Protein AF-A0A847HZE1-F1 (afdb_monomer_lite)

pLDDT: mean 90.18, std 9.04, range [45.75, 98.62]

Sequence (316 aa):
EVGRLDEAARVAADITELSAVGVEAERSLAALARGMVGAVTGAPEAPDDLQTALHDTSLVAEQRLMAALYFLLAVDGGASRLPPDLARLLSQLHPTALRVLSGPEALLAPVWATLHKRSAALTLRFLAGEVTAVHGGREVKLPQRVAEVALALALHPEGITRDALNDFLTPEGQAPFTAGGMRGMLTRVRTLLPVSDAPYRLTVPYVADVAELREHLANHRVRQAVALYRQPLLPLSEAPGVVEEREGLEEELRQAVLLSRDADALCELAERLGDDLETWEAAAAVLGPSDPRLAVARARVKRLEASYAEGATAAV

Radius of gyration: 27.09 Å; chains: 1; bounding box: 55×51×85 Å

Foldseek 3Di:
DPPPLVVLQVVLVVQCVVCVVPDPLSNLVSLLSNLLSCLQVQNPCNLVSLVSNLPDPSDDPLSNLLSVQSNQSNDPDALVPDDPVSLQVLLPDDPVVVCVSHNDCVRRVVNNCSSVVDPFQWEFAQQQPFTWIAHPNDIDGADLLLSQLVVVQVVCQVAAALVRSQLQAAAPPGDTADPVRSVVSVVVNVVRFQWDPPSTHGPTGYHYLLVVLVVCLVVLVLVVSLVSRNAFGSVPGPRNNSVVSRVVSLVSSVVSLLVNLDLVSLLSNCVHVPLDLSSLVSNLVSDDPPDPCNVVSVVSNVVSVVVVVVVVVVVD

Secondary structure (DSSP, 8-state):
--S-HHHHHHHHHHHHHHHTTS-HHHHHHHHHHHHHHHHHHT-TTHHHHHHHHHH-TTS-HHHHHHHHHHHHHHSTTGGGGS-HHHHHHHHTS-HHHHHHHH--HHHHHHHHHHHSS---SEEEESSSSS-EEEETTEEEEPPHHHHHHHHHHHH-TT-B-HHHHHHHH--TTSPPPPHHHHHHHHHHHHTTS-BPSSSB-BSS-EEEHHHHHHHHHHTT-HHHHHHH-SS-SSTT---HHHHHHHHHHHHHHHHHHHHHT-HHHHHHHHHHHSS-HHHHHHHHHHS-TT-THHHHHHHHHHHHHHHHHHHHHHT-

Structure (mmCIF, N/CA/C/O backbone):
data_AF-A0A847HZE1-F1
#
_entry.id   AF-A0A847HZE1-F1
#
loop_
_atom_site.group_PDB
_atom_site.id
_atom_site.type_symbol
_atom_site.label_atom_id
_atom_site.label_alt_id
_atom_site.label_comp_id
_atom_site.label_asym_id
_atom_site.label_entity_id
_atom_site.label_seq_id
_atom_site.pdbx_PDB_ins_code
_atom_site.Cartn_x
_atom_site.Cartn_y
_atom_site.Cartn_z
_atom_site.occupancy
_atom_site.B_iso_or_equiv
_atom_site.auth_seq_id
_atom_site.auth_comp_id
_atom_site.auth_asym_id
_atom_site.auth_atom_id
_atom_site.pdbx_PDB_model_num
ATOM 1 N N . GLU A 1 1 ? -1.337 -4.374 -39.169 1.00 57.84 1 GLU A N 1
ATOM 2 C CA . GLU A 1 1 ? -1.473 -2.907 -39.361 1.00 57.84 1 GLU A CA 1
ATOM 3 C C . GLU A 1 1 ? -2.475 -2.514 -40.449 1.00 57.84 1 GLU A C 1
ATOM 5 O O . GLU A 1 1 ? -3.276 -1.629 -40.204 1.00 57.84 1 GLU A O 1
ATOM 10 N N . VAL A 1 2 ? -2.498 -3.178 -41.612 1.00 69.44 2 VAL A N 1
ATOM 11 C CA . VAL A 1 2 ? -3.345 -2.779 -42.766 1.00 69.44 2 VAL A CA 1
ATOM 12 C C . VAL A 1 2 ? -4.781 -3.352 -42.720 1.00 69.44 2 VAL A C 1
ATOM 14 O O . VAL A 1 2 ? -5.539 -3.207 -43.668 1.00 69.44 2 VAL A O 1
ATOM 17 N N . GLY A 1 3 ? -5.172 -4.048 -41.644 1.00 73.31 3 GLY A N 1
ATOM 18 C CA . GLY A 1 3 ? -6.519 -4.637 -41.507 1.00 73.31 3 GLY A CA 1
ATOM 19 C C . GLY A 1 3 ? -6.830 -5.815 -42.447 1.00 73.31 3 GLY A C 1
ATOM 20 O O . GLY A 1 3 ? -7.980 -6.223 -42.552 1.00 73.31 3 GLY A O 1
ATOM 21 N N . ARG A 1 4 ? -5.824 -6.381 -43.128 1.00 86.19 4 ARG A N 1
ATOM 22 C CA . ARG A 1 4 ? -5.971 -7.466 -44.120 1.00 86.19 4 ARG A CA 1
ATOM 23 C C . ARG A 1 4 ? -5.831 -8.856 -43.479 1.00 86.19 4 ARG A C 1
ATOM 25 O O . ARG A 1 4 ? -4.913 -9.602 -43.813 1.00 86.19 4 ARG A O 1
ATOM 32 N N . LEU A 1 5 ? -6.707 -9.192 -42.529 1.00 84.12 5 LEU A N 1
ATOM 33 C CA . LEU A 1 5 ? -6.611 -10.449 -41.765 1.00 84.12 5 LEU A CA 1
ATOM 34 C C . LEU A 1 5 ? -6.739 -11.704 -42.647 1.00 84.12 5 LEU A C 1
ATOM 36 O O . LEU A 1 5 ? -5.953 -12.630 -42.483 1.00 84.12 5 LEU A O 1
ATOM 40 N N . ASP A 1 6 ? -7.630 -11.703 -43.643 1.00 85.62 6 ASP A N 1
ATOM 41 C CA . ASP A 1 6 ? -7.821 -12.850 -44.552 1.00 85.62 6 ASP A CA 1
ATOM 42 C C . ASP A 1 6 ? -6.593 -13.142 -45.424 1.00 85.62 6 ASP A C 1
ATOM 44 O O . ASP A 1 6 ? -6.335 -14.271 -45.839 1.00 85.62 6 ASP A O 1
ATOM 48 N N . GLU A 1 7 ? -5.818 -12.111 -45.754 1.00 89.44 7 GLU A N 1
ATOM 49 C CA . GLU A 1 7 ? -4.547 -12.297 -46.446 1.00 89.44 7 GLU A CA 1
ATOM 50 C C . GLU A 1 7 ? -3.472 -12.813 -45.497 1.00 89.44 7 GLU A C 1
ATOM 52 O O . GLU A 1 7 ? -2.750 -13.730 -45.868 1.00 89.44 7 GLU A O 1
ATOM 57 N N . ALA A 1 8 ? -3.403 -12.286 -44.272 1.00 86.44 8 ALA A N 1
ATOM 58 C CA . ALA A 1 8 ? -2.466 -12.778 -43.268 1.00 86.44 8 ALA A CA 1
ATOM 59 C C . ALA A 1 8 ? -2.701 -14.267 -42.954 1.00 86.44 8 ALA A C 1
ATOM 61 O O . ALA A 1 8 ? -1.742 -15.030 -42.884 1.00 86.44 8 ALA A O 1
ATOM 62 N N . ALA A 1 9 ? -3.964 -14.693 -42.847 1.00 87.31 9 ALA A N 1
ATOM 63 C CA . ALA A 1 9 ? -4.329 -16.094 -42.653 1.00 87.31 9 ALA A CA 1
ATOM 64 C C . ALA A 1 9 ? -3.911 -16.981 -43.835 1.00 87.31 9 ALA A C 1
ATOM 66 O O . ALA A 1 9 ? -3.340 -18.048 -43.619 1.00 87.31 9 ALA A O 1
ATOM 67 N N . ARG A 1 10 ? -4.129 -16.527 -45.079 1.00 90.06 10 ARG A N 1
ATOM 68 C CA . ARG A 1 10 ? -3.671 -17.249 -46.278 1.00 90.06 10 ARG A CA 1
ATOM 69 C C . ARG A 1 10 ? -2.152 -17.378 -46.322 1.00 90.06 10 ARG A C 1
ATOM 71 O O . ARG A 1 10 ? -1.651 -18.481 -46.464 1.00 90.06 10 ARG A O 1
ATOM 78 N N . VAL A 1 11 ? -1.425 -16.281 -46.106 1.00 88.75 11 VAL A N 1
ATOM 79 C CA . VAL A 1 11 ? 0.046 -16.294 -46.085 1.00 88.75 11 VAL A CA 1
ATOM 80 C C . VAL A 1 11 ? 0.577 -17.217 -44.984 1.00 88.75 11 VAL A C 1
ATOM 82 O O . VAL A 1 11 ? 1.524 -17.961 -45.220 1.00 88.75 11 VAL A O 1
ATOM 85 N N . ALA A 1 12 ? -0.031 -17.217 -43.795 1.00 88.06 12 ALA A N 1
ATOM 86 C CA . ALA A 1 12 ? 0.366 -18.120 -42.716 1.00 88.06 12 ALA A CA 1
ATOM 87 C C . ALA A 1 12 ? 0.121 -19.600 -43.065 1.00 88.06 12 ALA A C 1
ATOM 89 O O . ALA A 1 12 ? 0.953 -20.449 -42.733 1.00 88.06 12 ALA A O 1
ATOM 90 N N . ALA A 1 13 ? -0.983 -19.911 -43.753 1.00 87.31 13 ALA A N 1
ATOM 91 C CA . ALA A 1 13 ? -1.266 -21.258 -44.244 1.00 87.31 13 ALA A CA 1
ATOM 92 C C . ALA A 1 13 ? -0.251 -21.694 -45.314 1.00 87.31 13 ALA A C 1
ATOM 94 O O . ALA A 1 13 ? 0.351 -22.758 -45.170 1.00 87.31 13 ALA A O 1
ATOM 95 N N . ASP A 1 14 ? 0.016 -20.836 -46.304 1.00 88.44 14 ASP A N 1
ATOM 96 C CA . ASP A 1 14 ? 0.979 -21.098 -47.380 1.00 88.44 14 ASP A CA 1
ATOM 97 C C . ASP A 1 14 ? 2.392 -21.342 -46.817 1.00 88.44 14 ASP A C 1
ATOM 99 O O . ASP A 1 14 ? 3.063 -22.306 -47.185 1.00 88.44 14 ASP A O 1
ATOM 103 N N . ILE A 1 15 ? 2.843 -20.507 -45.871 1.00 86.75 15 ILE A N 1
ATOM 104 C CA . ILE A 1 15 ? 4.144 -20.680 -45.204 1.00 86.75 15 ILE A CA 1
ATOM 105 C C . ILE A 1 15 ? 4.180 -21.997 -44.419 1.00 86.75 15 ILE A C 1
ATOM 107 O O . ILE A 1 15 ? 5.182 -22.705 -44.462 1.00 86.75 15 ILE A O 1
ATOM 111 N N . THR A 1 16 ? 3.095 -22.359 -43.729 1.00 87.12 16 THR A N 1
ATOM 112 C CA . THR A 1 16 ? 3.028 -23.616 -42.967 1.00 87.12 16 THR A CA 1
ATOM 113 C C . THR A 1 16 ? 3.147 -24.838 -43.878 1.00 87.12 16 THR A C 1
ATOM 115 O O . THR A 1 16 ? 3.875 -25.773 -43.544 1.00 87.12 16 THR A O 1
ATOM 118 N N . GLU A 1 17 ? 2.488 -24.826 -45.039 1.00 88.12 17 GLU A N 1
ATOM 119 C CA . GLU A 1 17 ? 2.593 -25.900 -46.031 1.00 88.12 17 GLU A CA 1
ATOM 120 C C . GLU A 1 17 ? 4.019 -26.015 -46.587 1.00 88.12 17 GLU A C 1
ATOM 122 O O . GLU A 1 17 ? 4.595 -27.105 -46.611 1.00 88.12 17 GLU A O 1
ATOM 127 N N . LEU A 1 18 ? 4.627 -24.885 -46.959 1.00 86.25 18 LEU A N 1
ATOM 128 C CA . LEU A 1 18 ? 5.985 -24.844 -47.505 1.00 86.25 18 LEU A CA 1
ATOM 129 C C . LEU A 1 18 ? 7.044 -25.288 -46.486 1.00 86.25 18 LEU A C 1
ATOM 131 O O . LEU A 1 18 ? 8.000 -25.977 -46.844 1.00 86.25 18 LEU A O 1
ATOM 135 N N . SER A 1 19 ? 6.875 -24.930 -45.213 1.00 85.69 19 SER A N 1
ATOM 136 C CA . SER A 1 19 ? 7.825 -25.257 -44.147 1.00 85.69 19 SER A CA 1
ATOM 137 C C . SER A 1 19 ? 7.662 -26.671 -43.583 1.00 85.69 19 SER A C 1
ATOM 139 O O . SER A 1 19 ? 8.524 -27.109 -42.824 1.00 85.69 19 SER A O 1
ATOM 141 N N . ALA A 1 20 ? 6.624 -27.428 -43.957 1.00 79.00 20 ALA A N 1
ATOM 142 C CA . ALA A 1 20 ? 6.388 -28.784 -43.442 1.00 79.00 20 ALA A CA 1
ATOM 143 C C . ALA A 1 20 ? 7.544 -29.765 -43.735 1.00 79.00 20 ALA A C 1
ATOM 145 O O . ALA A 1 20 ? 7.789 -30.686 -42.955 1.00 79.00 20 ALA A O 1
ATOM 146 N N . VAL A 1 21 ? 8.275 -29.544 -44.832 1.00 81.31 21 VAL A N 1
ATOM 147 C CA . VAL A 1 21 ? 9.455 -30.332 -45.250 1.00 81.31 21 VAL A CA 1
ATOM 148 C C . VAL A 1 21 ? 10.771 -29.578 -44.961 1.00 81.31 21 VAL A C 1
ATOM 150 O O . VAL A 1 21 ? 11.856 -30.039 -45.309 1.00 81.31 21 VAL A O 1
ATOM 153 N N . GLY A 1 22 ? 10.676 -28.409 -44.326 1.00 77.56 22 GLY A N 1
ATOM 154 C CA . GLY A 1 22 ? 11.774 -27.482 -44.078 1.00 77.56 22 GLY A CA 1
ATOM 155 C C . GLY A 1 22 ? 12.620 -27.790 -42.840 1.00 77.56 22 GLY A C 1
ATOM 156 O O . GLY A 1 22 ? 12.336 -28.699 -42.049 1.00 77.56 22 GLY A O 1
ATOM 157 N N . VAL A 1 23 ? 13.673 -26.994 -42.645 1.00 83.69 23 VAL A N 1
ATOM 158 C CA . VAL A 1 23 ? 14.507 -27.058 -41.431 1.00 83.69 23 VAL A CA 1
ATOM 159 C C . VAL A 1 23 ? 13.737 -26.555 -40.202 1.00 83.69 23 VAL A C 1
ATOM 161 O O . VAL A 1 23 ? 12.709 -25.893 -40.313 1.00 83.69 23 VAL A O 1
ATOM 164 N N . GLU A 1 24 ? 14.212 -26.881 -38.997 1.00 82.56 24 GLU A N 1
ATOM 165 C CA . GLU A 1 24 ? 13.552 -26.521 -37.727 1.00 82.56 24 GLU A CA 1
ATOM 166 C C . GLU A 1 24 ? 13.211 -25.024 -37.622 1.00 82.56 24 GLU A C 1
ATOM 168 O O . GLU A 1 24 ? 12.067 -24.687 -37.334 1.00 82.56 24 GLU A O 1
ATOM 173 N N . ALA A 1 25 ? 14.137 -24.140 -38.007 1.00 83.12 25 ALA A N 1
ATOM 174 C CA . ALA A 1 25 ? 13.909 -22.694 -38.019 1.00 83.12 25 ALA A CA 1
ATOM 175 C C . ALA A 1 25 ? 12.741 -22.259 -38.925 1.00 83.12 25 ALA A C 1
ATOM 177 O O . ALA A 1 25 ? 11.995 -21.346 -38.577 1.00 83.12 25 ALA A O 1
ATOM 178 N N . GLU A 1 26 ? 12.558 -22.911 -40.077 1.00 87.62 26 GLU A N 1
ATOM 179 C CA . GLU A 1 26 ? 11.459 -22.608 -41.005 1.00 87.62 26 GLU A CA 1
ATOM 180 C C . GLU A 1 26 ? 10.118 -23.037 -40.406 1.00 87.62 26 GLU A C 1
ATOM 182 O O . GLU A 1 26 ? 9.148 -22.282 -40.450 1.00 87.62 26 GLU A O 1
ATOM 187 N N . ARG A 1 27 ? 10.077 -24.210 -39.762 1.00 88.75 27 ARG A N 1
ATOM 188 C CA . ARG A 1 27 ? 8.883 -24.695 -39.054 1.00 88.75 27 ARG A CA 1
ATOM 189 C C . ARG A 1 27 ? 8.510 -23.794 -37.881 1.00 88.75 27 ARG A C 1
ATOM 191 O O . ARG A 1 27 ? 7.332 -23.494 -37.701 1.00 88.75 27 ARG A O 1
ATOM 198 N N . SER A 1 28 ? 9.490 -23.309 -37.128 1.00 90.06 28 SER A N 1
ATOM 199 C CA . SER A 1 28 ? 9.252 -22.414 -35.992 1.00 90.06 28 SER A CA 1
ATOM 200 C C . SER A 1 28 ? 8.871 -21.001 -36.421 1.00 90.06 28 SER A C 1
ATOM 202 O O . SER A 1 28 ? 8.038 -20.368 -35.774 1.00 90.06 28 SER A O 1
ATOM 204 N N . LEU A 1 29 ? 9.384 -20.524 -37.558 1.00 91.00 29 LEU A N 1
ATOM 205 C CA . LEU A 1 29 ? 8.920 -19.280 -38.167 1.00 91.00 29 LEU A CA 1
ATOM 206 C C . LEU A 1 29 ? 7.474 -19.408 -38.671 1.00 91.00 29 LEU A C 1
ATOM 208 O O . LEU A 1 29 ? 6.676 -18.488 -38.487 1.00 91.00 29 LEU A O 1
ATOM 212 N N . ALA A 1 30 ? 7.114 -20.557 -39.249 1.00 91.56 30 ALA A N 1
ATOM 213 C CA . ALA A 1 30 ? 5.741 -20.854 -39.645 1.00 91.56 30 ALA A CA 1
ATOM 214 C C . ALA A 1 30 ? 4.795 -20.935 -38.435 1.00 91.56 30 ALA A C 1
ATOM 216 O O . ALA A 1 30 ? 3.699 -20.375 -38.476 1.00 91.56 30 ALA A O 1
ATOM 217 N N . ALA A 1 31 ? 5.223 -21.574 -37.339 1.00 92.81 31 ALA A N 1
ATOM 218 C CA . ALA A 1 31 ? 4.486 -21.602 -36.075 1.00 92.81 31 ALA A CA 1
ATOM 219 C C . ALA A 1 31 ? 4.300 -20.193 -35.496 1.00 92.81 31 ALA A C 1
ATOM 221 O O . ALA A 1 31 ? 3.186 -19.835 -35.128 1.00 92.81 31 ALA A O 1
ATOM 222 N N . LEU A 1 32 ? 5.339 -19.351 -35.510 1.00 95.12 32 LEU A N 1
ATOM 223 C CA . LEU A 1 32 ? 5.222 -17.950 -35.105 1.00 95.12 32 LEU A CA 1
ATOM 224 C C . LEU A 1 32 ? 4.178 -17.204 -35.948 1.00 95.12 32 LEU A C 1
ATOM 226 O O . LEU A 1 32 ? 3.294 -16.557 -35.392 1.00 95.12 32 LEU A O 1
ATOM 230 N N . ALA A 1 33 ? 4.244 -17.310 -37.278 1.00 93.44 33 ALA A N 1
ATOM 231 C CA . ALA A 1 33 ? 3.309 -16.628 -38.173 1.00 93.44 33 ALA A CA 1
ATOM 232 C C . ALA A 1 33 ? 1.856 -17.083 -37.952 1.00 93.44 33 ALA A C 1
ATOM 234 O O . ALA A 1 33 ? 0.957 -16.253 -37.796 1.00 93.44 33 ALA A O 1
ATOM 235 N N . ARG A 1 34 ? 1.630 -18.400 -37.888 1.00 93.94 34 ARG A N 1
ATOM 236 C CA . ARG A 1 34 ? 0.318 -19.010 -37.633 1.00 93.94 34 ARG A CA 1
ATOM 237 C C . ARG A 1 34 ? -0.219 -18.644 -36.252 1.00 93.94 34 ARG A C 1
ATOM 239 O O . ARG A 1 34 ? -1.364 -18.213 -36.145 1.00 93.94 34 ARG A O 1
ATOM 246 N N . GLY A 1 35 ? 0.626 -18.714 -35.230 1.00 95.00 35 GLY A N 1
ATOM 247 C CA . GLY A 1 35 ? 0.299 -18.328 -33.866 1.00 95.00 35 GLY A CA 1
ATOM 248 C C . GLY A 1 35 ? -0.064 -16.848 -33.739 1.00 95.00 35 GLY A C 1
ATOM 249 O O . GLY A 1 35 ? -1.064 -16.516 -33.111 1.00 95.00 35 GLY A O 1
ATOM 250 N N . MET A 1 36 ? 0.676 -15.943 -34.390 1.00 94.25 36 MET A N 1
ATOM 251 C CA . MET A 1 36 ? 0.364 -14.507 -34.382 1.00 94.25 36 MET A CA 1
ATOM 252 C C . MET A 1 36 ? -1.002 -14.212 -35.004 1.00 94.25 36 MET A C 1
ATOM 254 O O . MET A 1 36 ? -1.774 -13.439 -34.440 1.00 94.25 36 MET A O 1
ATOM 258 N N . VAL A 1 37 ? -1.315 -14.824 -36.152 1.00 93.44 37 VAL A N 1
ATOM 259 C CA . VAL A 1 37 ? -2.640 -14.685 -36.775 1.00 93.44 37 VAL A CA 1
ATOM 260 C C . VAL A 1 37 ? -3.710 -15.266 -35.856 1.00 93.44 37 VAL A C 1
ATOM 262 O O . VAL A 1 37 ? -4.701 -14.593 -35.576 1.00 93.44 37 VAL A O 1
ATOM 265 N N . GLY A 1 38 ? -3.471 -16.466 -35.328 1.00 93.38 38 GLY A N 1
ATOM 266 C CA . GLY A 1 38 ? -4.380 -17.155 -34.424 1.00 93.38 38 GLY A CA 1
ATOM 267 C C . GLY A 1 38 ? -4.695 -16.356 -33.158 1.00 93.38 38 GLY A C 1
ATOM 268 O O . GLY A 1 38 ? -5.855 -16.269 -32.774 1.00 93.38 38 GLY A O 1
ATOM 269 N N . ALA A 1 39 ? -3.707 -15.694 -32.554 1.00 92.94 39 ALA A N 1
ATOM 270 C CA . ALA A 1 39 ? -3.905 -14.846 -31.379 1.00 92.94 39 ALA A CA 1
ATOM 271 C C . ALA A 1 39 ? -4.847 -13.666 -31.659 1.00 92.94 39 ALA A C 1
ATOM 273 O O . ALA A 1 39 ? -5.630 -13.275 -30.799 1.00 92.94 39 ALA A O 1
ATOM 274 N N . VAL A 1 40 ? -4.799 -13.110 -32.874 1.00 91.25 40 VAL A N 1
ATOM 275 C CA . VAL A 1 40 ? -5.677 -12.007 -33.291 1.00 91.25 40 VAL A CA 1
ATOM 276 C C . VAL A 1 40 ? -7.083 -12.496 -33.622 1.00 91.25 40 VAL A C 1
ATOM 278 O O . VAL A 1 40 ? -8.054 -11.791 -33.358 1.00 91.25 40 VAL A O 1
ATOM 281 N N . THR A 1 41 ? -7.206 -13.690 -34.203 1.00 90.56 41 THR A N 1
ATOM 282 C CA . THR A 1 41 ? -8.498 -14.264 -34.605 1.00 90.56 41 THR A CA 1
ATOM 283 C C . THR A 1 41 ? -9.160 -15.114 -33.519 1.00 90.56 41 THR A C 1
ATOM 285 O O . THR A 1 41 ? -10.283 -15.568 -33.721 1.00 90.56 41 THR A O 1
ATOM 288 N N . GLY A 1 42 ? -8.489 -15.349 -32.387 1.00 89.12 42 GLY A N 1
ATOM 289 C CA . GLY A 1 42 ? -8.975 -16.199 -31.296 1.00 89.12 42 GLY A CA 1
ATOM 290 C C . GLY A 1 42 ? -8.906 -17.703 -31.590 1.00 89.12 42 GLY A C 1
ATOM 291 O O . GLY A 1 42 ? -9.768 -18.451 -31.133 1.00 89.12 42 GLY A O 1
ATOM 292 N N . ALA A 1 43 ? -7.925 -18.155 -32.376 1.00 91.00 43 ALA A N 1
ATOM 293 C CA . ALA A 1 43 ? -7.724 -19.576 -32.655 1.00 91.00 43 ALA A CA 1
ATOM 294 C C . ALA A 1 43 ? -7.172 -20.310 -31.414 1.00 91.00 43 ALA A C 1
ATOM 296 O O . ALA A 1 43 ? -6.217 -19.822 -30.800 1.00 91.00 43 ALA A O 1
ATOM 297 N N . PRO A 1 44 ? -7.729 -21.476 -31.042 1.00 89.06 44 PRO A N 1
ATOM 298 C CA . PRO A 1 44 ? -7.355 -22.175 -29.814 1.00 89.06 44 PRO A CA 1
ATOM 299 C C . PRO A 1 44 ? -5.935 -22.753 -29.839 1.00 89.06 44 PRO A C 1
ATOM 301 O O . PRO A 1 44 ? -5.345 -22.932 -28.780 1.00 89.06 44 PRO A O 1
ATOM 304 N N . GLU A 1 45 ? -5.365 -23.010 -31.017 1.00 91.38 45 GLU A N 1
ATOM 305 C CA . GLU A 1 45 ? -4.007 -23.545 -31.181 1.00 91.38 45 GLU A CA 1
ATOM 306 C C . GLU A 1 45 ? -2.918 -22.463 -31.065 1.00 91.38 45 GLU A C 1
ATOM 308 O O . GLU A 1 45 ? -1.732 -22.773 -30.940 1.00 91.38 45 GLU A O 1
ATOM 313 N N . ALA A 1 46 ? -3.304 -21.181 -31.093 1.00 94.19 46 ALA A N 1
ATOM 314 C CA . ALA A 1 46 ? -2.364 -20.066 -31.114 1.00 94.19 46 ALA A CA 1
ATOM 315 C C . ALA A 1 46 ? -1.394 -20.035 -29.917 1.00 94.19 46 ALA A C 1
ATOM 317 O O . ALA A 1 46 ? -0.203 -19.807 -30.148 1.00 94.19 46 ALA A O 1
ATOM 318 N N . PRO A 1 47 ? -1.830 -20.269 -28.659 1.00 94.00 47 PRO A N 1
ATOM 319 C CA . PRO A 1 47 ? -0.922 -20.270 -27.516 1.00 94.00 47 PRO A CA 1
ATOM 320 C C . PRO A 1 47 ? 0.198 -21.307 -27.635 1.00 94.00 47 PRO A C 1
ATOM 322 O O . PRO A 1 47 ? 1.340 -20.985 -27.317 1.00 94.00 47 PRO A O 1
ATOM 325 N N . ASP A 1 48 ? -0.105 -22.510 -28.129 1.00 93.38 48 ASP A N 1
ATOM 326 C CA . ASP A 1 48 ? 0.861 -23.609 -28.235 1.00 93.38 48 ASP A CA 1
ATOM 327 C C . ASP A 1 48 ? 1.901 -23.336 -29.332 1.00 93.38 48 ASP A C 1
ATOM 329 O O . ASP A 1 48 ? 3.107 -23.511 -29.119 1.00 93.38 48 ASP A O 1
ATOM 333 N N . ASP A 1 49 ? 1.456 -22.835 -30.489 1.00 94.12 49 ASP A N 1
ATOM 334 C CA . ASP A 1 49 ? 2.342 -22.414 -31.580 1.00 94.12 49 ASP A CA 1
ATOM 335 C C . ASP A 1 49 ? 3.282 -21.275 -31.125 1.00 94.12 49 ASP A C 1
ATOM 337 O O . ASP A 1 49 ? 4.488 -21.297 -31.393 1.00 94.12 49 ASP A O 1
ATOM 341 N N . LEU A 1 50 ? 2.752 -20.295 -30.383 1.00 95.56 50 LEU A N 1
ATOM 342 C CA . LEU A 1 50 ? 3.519 -19.155 -29.870 1.00 95.56 50 LEU A CA 1
ATOM 343 C C . LEU A 1 50 ? 4.471 -19.549 -28.741 1.00 95.56 50 LEU A C 1
ATOM 345 O O . LEU A 1 50 ? 5.590 -19.042 -28.684 1.00 95.56 50 LEU A O 1
ATOM 349 N N . GLN A 1 51 ? 4.068 -20.465 -27.861 1.00 93.06 51 GLN A N 1
ATOM 350 C CA . GLN A 1 51 ? 4.935 -20.990 -26.811 1.00 93.06 51 GLN A CA 1
ATOM 351 C C . GLN A 1 51 ? 6.088 -21.807 -27.406 1.00 93.06 51 GLN A C 1
ATOM 353 O O . GLN A 1 51 ? 7.229 -21.678 -26.960 1.00 93.06 51 GLN A O 1
ATOM 358 N N . THR A 1 52 ? 5.820 -22.589 -28.452 1.00 91.31 52 THR A N 1
ATOM 359 C CA . THR A 1 52 ? 6.858 -23.320 -29.191 1.00 91.31 52 THR A CA 1
ATOM 360 C C . THR A 1 52 ? 7.875 -22.350 -29.794 1.00 91.31 52 THR A C 1
ATOM 362 O O . THR A 1 52 ? 9.071 -22.464 -29.524 1.00 91.31 52 THR A O 1
ATOM 365 N N . ALA A 1 53 ? 7.405 -21.332 -30.523 1.00 93.75 53 ALA A N 1
ATOM 366 C CA . ALA A 1 53 ? 8.272 -20.306 -31.105 1.00 93.75 53 ALA A CA 1
ATOM 367 C C . ALA A 1 53 ? 9.056 -19.512 -30.043 1.00 93.75 53 ALA A C 1
ATOM 369 O O . ALA A 1 53 ? 10.223 -19.182 -30.242 1.00 93.75 53 ALA A O 1
ATOM 370 N N . LEU A 1 54 ? 8.449 -19.231 -28.887 1.00 93.00 54 LEU A N 1
ATOM 371 C CA . LEU A 1 54 ? 9.094 -18.525 -27.781 1.00 93.00 54 LEU A CA 1
ATOM 372 C C . LEU A 1 54 ? 10.332 -19.264 -27.244 1.00 93.00 54 LEU A C 1
ATOM 374 O O . LEU A 1 54 ? 11.306 -18.619 -26.848 1.00 93.00 54 LEU A O 1
ATOM 378 N N . HIS A 1 55 ? 10.298 -20.596 -27.210 1.00 90.50 55 HIS A N 1
ATOM 379 C CA . HIS A 1 55 ? 11.365 -21.421 -26.639 1.00 90.50 55 HIS A CA 1
ATOM 380 C C . HIS A 1 55 ? 12.393 -21.916 -27.665 1.00 90.50 55 HIS A C 1
ATOM 382 O O . HIS A 1 55 ? 13.436 -22.438 -27.268 1.00 90.50 55 HIS A O 1
ATOM 388 N N . ASP A 1 56 ? 12.148 -21.723 -28.961 1.00 91.81 56 ASP A N 1
ATOM 389 C CA . ASP A 1 56 ? 13.048 -22.192 -30.008 1.00 91.81 56 ASP A CA 1
ATOM 390 C C . ASP A 1 56 ? 14.264 -21.263 -30.187 1.00 91.81 56 ASP A C 1
ATOM 392 O O . ASP A 1 56 ? 14.166 -20.081 -30.536 1.00 91.81 56 ASP A O 1
ATOM 396 N N . THR A 1 57 ? 15.456 -21.814 -29.959 1.00 90.75 57 THR A N 1
ATOM 397 C CA . THR A 1 57 ? 16.716 -21.065 -30.053 1.00 90.75 57 THR A CA 1
ATOM 398 C C . THR A 1 57 ? 17.175 -20.790 -31.486 1.00 90.75 57 THR A C 1
ATOM 400 O O . THR A 1 57 ? 18.036 -19.929 -31.675 1.00 90.75 57 THR A O 1
ATOM 403 N N . SER A 1 58 ? 16.575 -21.451 -32.479 1.00 90.62 58 SER A N 1
ATOM 404 C CA . SER A 1 58 ? 16.815 -21.218 -33.906 1.00 90.62 58 SER A CA 1
ATOM 405 C C . SER A 1 58 ? 16.219 -19.900 -34.412 1.00 90.62 58 SER A C 1
ATOM 407 O O . SER A 1 58 ? 16.711 -19.346 -35.397 1.00 90.62 58 SER A O 1
ATOM 409 N N . LEU A 1 59 ? 15.211 -19.360 -33.718 1.00 92.38 59 LEU A N 1
ATOM 410 C CA . LEU A 1 59 ? 14.658 -18.035 -33.993 1.00 92.38 59 LEU A CA 1
ATOM 411 C C . LEU A 1 59 ? 15.546 -16.929 -33.410 1.00 92.38 59 LEU A C 1
ATOM 413 O O . LEU A 1 59 ? 16.159 -17.081 -32.346 1.00 92.38 59 LEU A O 1
ATOM 417 N N . VAL A 1 60 ? 15.587 -15.773 -34.078 1.00 93.19 60 VAL A N 1
ATOM 418 C CA . VAL A 1 60 ? 16.295 -14.600 -33.541 1.00 93.19 60 VAL A CA 1
ATOM 419 C C . VAL A 1 60 ? 15.560 -14.029 -32.325 1.00 93.19 60 VAL A C 1
ATOM 421 O O . VAL A 1 60 ? 14.381 -14.308 -32.090 1.00 93.19 60 VAL A O 1
ATOM 424 N N . ALA A 1 61 ? 16.258 -13.230 -31.516 1.00 90.06 61 ALA A N 1
ATOM 425 C CA . ALA A 1 61 ? 15.708 -12.715 -30.263 1.00 90.06 61 ALA A CA 1
ATOM 426 C C . ALA A 1 61 ? 14.403 -11.935 -30.485 1.00 90.06 61 ALA A C 1
ATOM 428 O O . ALA A 1 61 ? 13.438 -12.137 -29.755 1.00 90.06 61 ALA A O 1
ATOM 429 N N . GLU A 1 62 ? 14.349 -11.113 -31.528 1.00 92.19 62 GLU A N 1
ATOM 430 C CA . GLU A 1 62 ? 13.193 -10.307 -31.909 1.00 92.19 62 GLU A CA 1
ATOM 431 C C . GLU A 1 62 ? 11.960 -11.173 -32.197 1.00 92.19 62 GLU A C 1
ATOM 433 O O . GLU A 1 62 ? 10.867 -10.861 -31.729 1.00 92.19 62 GLU A O 1
ATOM 438 N N . GLN A 1 63 ? 12.139 -12.301 -32.888 1.00 94.19 63 GLN A N 1
ATOM 439 C CA . GLN A 1 63 ? 11.065 -13.249 -33.206 1.00 94.19 63 GLN A CA 1
ATOM 440 C C . GLN A 1 63 ? 10.525 -13.938 -31.949 1.00 94.19 63 GLN A C 1
ATOM 442 O O . GLN A 1 63 ? 9.315 -14.089 -31.792 1.00 94.19 63 GLN A O 1
ATOM 447 N N . ARG A 1 64 ? 11.403 -14.293 -31.005 1.00 93.62 64 ARG A N 1
ATOM 448 C CA . ARG A 1 64 ? 10.974 -14.838 -29.709 1.00 93.62 64 ARG A CA 1
ATOM 449 C C . ARG A 1 64 ? 10.245 -13.799 -28.855 1.00 93.62 64 ARG A C 1
ATOM 451 O O . ARG A 1 64 ? 9.265 -14.126 -28.193 1.00 93.62 64 ARG A O 1
ATOM 458 N N . LEU A 1 65 ? 10.682 -12.537 -28.879 1.00 93.25 65 LEU A N 1
ATOM 459 C CA . LEU A 1 65 ? 9.986 -11.444 -28.186 1.00 93.25 65 LEU A CA 1
ATOM 460 C C . LEU A 1 65 ? 8.606 -11.174 -28.803 1.00 93.25 65 LEU A C 1
ATOM 462 O O . LEU A 1 65 ? 7.640 -10.965 -28.070 1.00 93.25 65 LEU A O 1
ATOM 466 N N . MET A 1 66 ? 8.493 -11.238 -30.132 1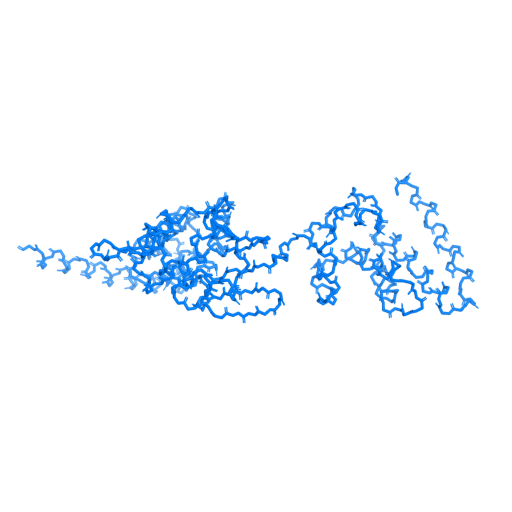.00 94.31 66 MET A N 1
ATOM 467 C CA . MET A 1 66 ? 7.207 -11.219 -30.834 1.00 94.31 66 MET A CA 1
ATOM 468 C C . MET A 1 66 ? 6.301 -12.357 -30.368 1.00 94.31 66 MET A C 1
ATOM 470 O O . MET A 1 66 ? 5.154 -12.100 -30.001 1.00 94.31 66 MET A O 1
ATOM 474 N N . ALA A 1 67 ? 6.828 -13.584 -30.314 1.00 95.00 67 ALA A N 1
ATOM 475 C CA . ALA A 1 67 ? 6.094 -14.748 -29.831 1.00 95.00 67 ALA A CA 1
ATOM 476 C C . ALA A 1 67 ? 5.539 -14.515 -28.417 1.00 95.00 67 ALA A C 1
ATOM 478 O O . ALA A 1 67 ? 4.359 -14.747 -28.178 1.00 95.00 67 ALA A O 1
ATOM 479 N N . ALA A 1 68 ? 6.347 -13.960 -27.506 1.00 94.31 68 ALA A N 1
ATOM 480 C CA . ALA A 1 68 ? 5.919 -13.632 -26.145 1.00 94.31 68 ALA A CA 1
ATOM 481 C C . ALA A 1 68 ? 4.761 -12.619 -26.104 1.00 94.31 68 ALA A C 1
ATOM 483 O O . ALA A 1 68 ? 3.810 -12.792 -25.343 1.00 94.31 68 ALA A O 1
ATOM 484 N N . LEU A 1 69 ? 4.830 -11.556 -26.913 1.00 93.88 69 LEU A N 1
ATOM 485 C CA . LEU A 1 69 ? 3.817 -10.495 -26.930 1.00 93.88 69 LEU A CA 1
ATOM 486 C C . LEU A 1 69 ? 2.482 -10.986 -27.502 1.00 93.88 69 LEU A C 1
ATOM 488 O O . LEU A 1 69 ? 1.432 -10.673 -26.946 1.00 93.88 69 LEU A O 1
ATOM 492 N N . TYR A 1 70 ? 2.514 -11.790 -28.565 1.00 94.75 70 TYR A N 1
ATOM 493 C CA . TYR A 1 70 ? 1.304 -12.400 -29.121 1.00 94.75 70 TYR A CA 1
ATOM 494 C C . TYR A 1 70 ? 0.785 -13.551 -28.257 1.00 94.75 70 TYR A C 1
ATOM 496 O O . TYR A 1 70 ? -0.422 -13.759 -28.191 1.00 94.75 70 TYR A O 1
ATOM 504 N N . PHE A 1 71 ? 1.658 -14.261 -27.538 1.00 94.69 71 PHE A N 1
ATOM 505 C CA . PHE A 1 71 ? 1.232 -15.276 -26.576 1.00 94.69 71 PHE A CA 1
ATOM 506 C C . PHE A 1 71 ? 0.385 -14.635 -25.479 1.00 94.69 71 PHE A C 1
ATOM 508 O O . PHE A 1 71 ? -0.713 -15.103 -25.203 1.00 94.69 71 PHE A O 1
ATOM 515 N N . LEU A 1 72 ? 0.840 -13.502 -24.932 1.00 91.81 72 LEU A N 1
ATOM 516 C CA . LEU A 1 72 ? 0.074 -12.717 -23.962 1.00 91.81 72 LEU A CA 1
ATOM 517 C C . LEU A 1 72 ? -1.230 -12.132 -24.517 1.00 91.81 72 LEU A C 1
ATOM 519 O O . LEU A 1 72 ? -2.126 -11.834 -23.733 1.00 91.81 72 LEU A O 1
ATOM 523 N N . LEU A 1 73 ? -1.339 -11.945 -25.835 1.00 92.38 73 LEU A N 1
ATOM 524 C CA . LEU A 1 73 ? -2.598 -11.569 -26.480 1.00 92.38 73 LEU A CA 1
ATOM 525 C C . LEU A 1 73 ? -3.576 -12.753 -26.532 1.00 92.38 73 LEU A C 1
ATOM 527 O O . LEU A 1 73 ? -4.776 -12.554 -26.381 1.00 92.38 73 LEU A O 1
ATOM 531 N N . ALA A 1 74 ? -3.060 -13.968 -26.738 1.00 91.69 74 ALA A N 1
ATOM 532 C CA . ALA A 1 74 ? -3.854 -15.186 -26.883 1.00 91.69 74 ALA A CA 1
ATOM 533 C C . ALA A 1 74 ? -4.326 -15.792 -25.548 1.00 91.69 74 ALA A C 1
ATOM 535 O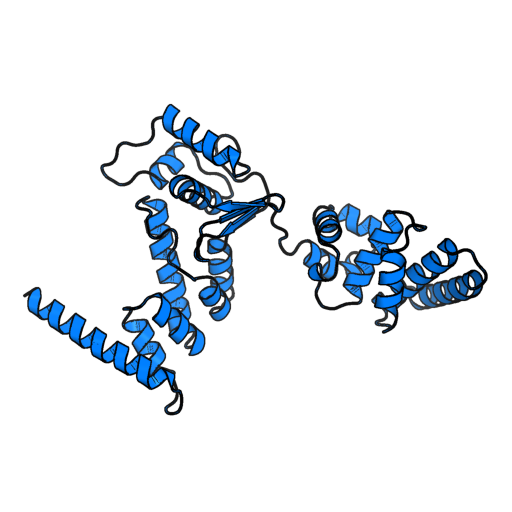 O . ALA A 1 74 ? -5.241 -16.614 -25.552 1.00 91.69 74 ALA A O 1
ATOM 536 N N . VAL A 1 75 ? -3.700 -15.437 -24.417 1.00 86.81 75 VAL A N 1
ATOM 537 C CA . VAL A 1 75 ? -3.982 -16.050 -23.109 1.00 86.81 75 VAL A CA 1
ATOM 538 C C . VAL A 1 75 ? -4.410 -15.044 -22.046 1.00 86.81 75 VAL A C 1
ATOM 540 O O . VAL A 1 75 ? -3.828 -13.972 -21.886 1.00 86.81 75 VAL A O 1
ATOM 543 N N . ASP A 1 76 ? -5.354 -15.462 -21.204 1.00 69.31 76 ASP A N 1
ATOM 544 C CA . ASP A 1 76 ? -5.699 -14.738 -19.985 1.00 69.31 76 ASP A CA 1
ATOM 545 C C . ASP A 1 76 ? -4.625 -14.931 -18.891 1.00 69.31 76 ASP A C 1
ATOM 547 O O . ASP A 1 76 ? -4.145 -16.045 -18.620 1.00 69.31 76 ASP A O 1
ATOM 551 N N . GLY A 1 77 ? -4.263 -13.834 -18.216 1.00 60.75 77 GLY A N 1
ATOM 552 C CA . GLY A 1 77 ? -3.338 -13.832 -17.069 1.00 60.75 77 GLY A CA 1
ATOM 553 C C . GLY A 1 77 ? -2.129 -12.892 -17.176 1.00 60.75 77 GLY A C 1
ATOM 554 O O . GLY A 1 77 ? -1.394 -12.741 -16.196 1.00 60.75 77 GLY A O 1
ATOM 555 N N . GLY A 1 78 ? -1.926 -12.225 -18.318 1.00 75.75 78 GLY A N 1
ATOM 556 C CA . GLY A 1 78 ? -0.895 -11.191 -18.490 1.00 75.75 78 GLY A CA 1
ATOM 557 C C . GLY A 1 78 ? 0.535 -11.679 -18.210 1.00 75.75 78 GLY A C 1
ATOM 558 O O . GLY A 1 78 ? 0.845 -12.859 -18.361 1.00 75.75 78 GLY A O 1
ATOM 559 N N . ALA A 1 79 ? 1.413 -10.775 -17.759 1.00 75.12 79 ALA A N 1
ATOM 560 C CA . ALA A 1 79 ? 2.854 -11.019 -17.600 1.00 75.12 79 ALA A CA 1
ATOM 561 C C . ALA A 1 79 ? 3.237 -12.232 -16.718 1.00 75.12 79 ALA A C 1
ATOM 563 O O . ALA A 1 79 ? 4.334 -12.763 -16.867 1.00 75.12 79 ALA A O 1
ATOM 564 N N . SER A 1 80 ? 2.339 -12.706 -15.843 1.00 76.75 80 SER A N 1
ATOM 565 C CA . SER A 1 80 ? 2.556 -13.890 -14.989 1.00 76.75 80 SER A CA 1
ATOM 566 C C . SER A 1 80 ? 2.729 -15.202 -15.766 1.00 76.75 80 SER A C 1
ATOM 568 O O . SER A 1 80 ? 3.256 -16.175 -15.233 1.00 76.75 80 SER A O 1
ATOM 570 N N . ARG A 1 81 ? 2.296 -15.229 -17.032 1.00 80.12 81 ARG A N 1
ATOM 571 C CA . ARG A 1 81 ? 2.419 -16.382 -17.931 1.00 80.12 81 ARG A CA 1
ATOM 572 C C . ARG A 1 81 ? 3.795 -16.493 -18.592 1.00 80.12 81 ARG A C 1
ATOM 574 O O . ARG A 1 81 ? 4.056 -17.486 -19.263 1.00 80.12 81 ARG A O 1
ATOM 581 N N . LEU A 1 82 ? 4.660 -15.491 -18.426 1.00 83.44 82 LEU A N 1
ATOM 582 C CA . LEU A 1 82 ? 6.011 -15.479 -18.983 1.00 83.44 82 LEU A CA 1
ATOM 583 C C . LEU A 1 82 ? 7.064 -15.828 -17.921 1.00 83.44 82 LEU A C 1
ATOM 585 O O . LEU A 1 82 ? 6.853 -15.583 -16.731 1.00 83.44 82 LEU A O 1
ATOM 589 N N . PRO A 1 83 ? 8.249 -16.318 -18.337 1.00 79.88 83 PRO A N 1
ATOM 590 C CA . PRO A 1 83 ? 9.413 -16.384 -17.461 1.00 79.88 83 PRO A CA 1
ATOM 591 C C . PRO A 1 83 ? 9.711 -15.012 -16.817 1.00 79.88 83 PRO A C 1
ATOM 593 O O . PRO A 1 83 ? 9.675 -14.001 -17.528 1.00 79.88 83 PRO A O 1
ATOM 596 N N . PRO A 1 84 ? 10.064 -14.944 -15.516 1.00 71.31 84 PRO A N 1
ATOM 597 C CA . PRO A 1 84 ? 10.226 -13.674 -14.797 1.00 71.31 84 PRO A CA 1
ATOM 598 C C . PRO A 1 84 ? 11.213 -12.697 -15.446 1.00 71.31 84 PRO A C 1
ATOM 600 O O . PRO A 1 84 ? 10.949 -11.497 -15.519 1.00 71.31 84 PRO A O 1
ATOM 603 N N . ASP A 1 85 ? 12.336 -13.199 -15.963 1.00 74.88 85 ASP A N 1
ATOM 604 C CA . ASP A 1 85 ? 13.340 -12.365 -16.632 1.00 74.88 85 ASP A CA 1
ATOM 605 C C . ASP A 1 85 ? 12.823 -11.746 -17.929 1.00 74.88 85 ASP A C 1
ATOM 607 O O . ASP A 1 85 ? 13.115 -10.586 -18.224 1.00 74.88 85 ASP A O 1
ATOM 611 N N . LEU A 1 86 ? 12.011 -12.494 -18.674 1.00 83.19 86 LEU A N 1
ATOM 612 C CA . LEU A 1 86 ? 11.412 -12.029 -19.914 1.00 83.19 86 LEU A CA 1
ATOM 613 C C . LEU A 1 86 ? 10.293 -11.016 -19.649 1.00 83.19 86 LEU A C 1
ATOM 615 O O . LEU A 1 86 ? 10.258 -9.968 -20.292 1.00 83.19 86 LEU A O 1
ATOM 619 N N . ALA A 1 87 ? 9.421 -11.292 -18.674 1.00 81.88 87 ALA A N 1
ATOM 620 C CA . ALA A 1 87 ? 8.392 -10.351 -18.232 1.00 81.88 87 ALA A CA 1
ATOM 621 C C . ALA A 1 87 ? 9.018 -9.011 -17.809 1.00 81.88 87 ALA A C 1
ATOM 623 O O . ALA A 1 87 ? 8.578 -7.943 -18.236 1.00 81.88 87 ALA A O 1
ATOM 624 N N . ARG A 1 88 ? 10.107 -9.077 -17.033 1.00 78.62 88 ARG A N 1
ATOM 625 C CA . ARG A 1 88 ? 10.883 -7.913 -16.602 1.00 78.62 88 ARG A CA 1
ATOM 626 C C . ARG A 1 88 ? 11.504 -7.166 -17.781 1.00 78.62 88 ARG A C 1
ATOM 628 O O . ARG A 1 88 ? 11.375 -5.946 -17.830 1.00 78.62 88 ARG A O 1
ATOM 635 N N . LEU A 1 89 ? 12.133 -7.859 -18.731 1.00 83.12 89 LEU A N 1
ATOM 636 C CA . LEU A 1 89 ? 12.709 -7.227 -19.922 1.00 83.12 89 LEU A CA 1
ATOM 637 C C . LEU A 1 89 ? 11.641 -6.480 -20.729 1.00 83.12 89 LEU A C 1
ATOM 639 O O . LEU A 1 89 ? 11.828 -5.308 -21.041 1.00 83.12 89 LEU A O 1
ATOM 643 N N . LEU A 1 90 ? 10.506 -7.125 -21.011 1.00 87.56 90 LEU A N 1
ATOM 644 C CA . LEU A 1 90 ? 9.412 -6.525 -21.777 1.00 87.56 90 LEU A CA 1
ATOM 645 C C . LEU A 1 90 ? 8.782 -5.322 -21.056 1.00 87.56 90 LEU A C 1
ATOM 647 O O . LEU A 1 90 ? 8.450 -4.338 -21.710 1.00 87.56 90 LEU A O 1
ATOM 651 N N . SER A 1 91 ? 8.676 -5.365 -19.722 1.00 83.00 91 SER A N 1
ATOM 652 C CA . SER A 1 91 ? 8.162 -4.249 -18.906 1.00 83.00 91 SER A CA 1
ATOM 653 C C . SER A 1 91 ? 9.047 -2.993 -18.910 1.00 83.00 91 SER A C 1
ATOM 655 O O . SER A 1 91 ? 8.579 -1.916 -18.553 1.00 83.00 91 SER A O 1
ATOM 657 N N . GLN A 1 92 ? 10.322 -3.115 -19.299 1.00 81.19 92 GLN A N 1
ATOM 658 C CA . GLN A 1 92 ? 11.273 -1.998 -19.366 1.00 81.19 92 GLN A CA 1
ATOM 659 C C . GLN A 1 92 ? 11.324 -1.336 -20.749 1.00 81.19 92 GLN A C 1
ATOM 661 O O . GLN A 1 92 ? 11.986 -0.310 -20.918 1.00 81.19 92 GLN A O 1
ATOM 666 N N . LEU A 1 93 ? 10.669 -1.921 -21.755 1.00 84.00 93 LEU A N 1
ATOM 667 C CA . LEU A 1 93 ? 10.700 -1.405 -23.117 1.00 84.00 93 LEU A CA 1
ATOM 668 C C . LEU A 1 93 ? 9.790 -0.184 -23.266 1.00 84.00 93 LEU A C 1
ATOM 670 O O . LEU A 1 93 ? 8.627 -0.197 -22.875 1.00 84.00 93 LEU A O 1
ATOM 674 N N . HIS A 1 94 ? 10.308 0.860 -23.915 1.00 81.69 94 HIS A N 1
ATOM 675 C CA . HIS A 1 94 ? 9.517 2.037 -24.272 1.00 81.69 94 HIS A CA 1
ATOM 676 C C . HIS A 1 94 ? 8.337 1.643 -25.190 1.00 81.69 94 HIS A C 1
ATOM 678 O O . HIS A 1 94 ? 8.522 0.776 -26.052 1.00 81.69 94 HIS A O 1
ATOM 684 N N . PRO A 1 95 ? 7.166 2.310 -25.118 1.00 79.94 95 PRO A N 1
ATOM 685 C CA . PRO A 1 95 ? 6.026 2.022 -25.998 1.00 79.94 95 PRO A CA 1
ATOM 686 C C . PRO A 1 95 ? 6.377 1.984 -27.492 1.00 79.94 95 PRO A C 1
ATOM 688 O O . PRO A 1 95 ? 5.906 1.120 -28.224 1.00 79.94 95 PRO A O 1
ATOM 691 N N . THR A 1 96 ? 7.283 2.855 -27.948 1.00 85.19 96 THR A N 1
ATOM 692 C CA . THR A 1 96 ? 7.801 2.829 -29.329 1.00 85.19 96 THR A CA 1
ATOM 693 C C . THR A 1 96 ? 8.498 1.512 -29.670 1.00 85.19 96 THR A C 1
ATOM 695 O O . THR A 1 96 ? 8.297 0.985 -30.758 1.00 85.19 96 THR A O 1
ATOM 698 N N . ALA A 1 97 ? 9.297 0.962 -28.753 1.00 86.81 97 ALA A N 1
ATOM 699 C CA . ALA A 1 97 ? 9.975 -0.314 -28.962 1.00 86.81 97 ALA A CA 1
ATOM 700 C C . ALA A 1 97 ? 8.972 -1.474 -28.980 1.00 86.81 97 ALA A C 1
ATOM 702 O O . ALA A 1 97 ? 9.057 -2.337 -29.848 1.00 86.81 97 ALA A O 1
ATOM 703 N N . LEU A 1 98 ? 7.973 -1.461 -28.092 1.00 89.81 98 LEU A N 1
ATOM 704 C CA . LEU A 1 98 ? 6.898 -2.456 -28.108 1.00 89.81 98 LEU A CA 1
ATOM 705 C C . LEU A 1 98 ? 6.069 -2.394 -29.388 1.00 89.81 98 LEU A C 1
ATOM 707 O O . LEU A 1 98 ? 5.725 -3.439 -29.934 1.00 89.81 98 LEU A O 1
ATOM 711 N N . ARG A 1 99 ? 5.804 -1.194 -29.910 1.00 89.88 99 ARG A N 1
ATOM 712 C CA . ARG A 1 99 ? 5.142 -1.010 -31.203 1.00 89.88 99 ARG A CA 1
ATOM 713 C C . ARG A 1 99 ? 5.972 -1.571 -32.354 1.00 89.88 99 ARG A C 1
ATOM 715 O O . ARG A 1 99 ? 5.431 -2.275 -33.195 1.00 89.88 99 ARG A O 1
ATOM 722 N N . VAL A 1 100 ? 7.279 -1.302 -32.381 1.00 89.88 100 VAL A N 1
ATOM 723 C CA . VAL A 1 100 ? 8.183 -1.853 -33.407 1.00 89.88 100 VAL A CA 1
ATOM 724 C C . VAL A 1 100 ? 8.248 -3.379 -33.328 1.00 89.88 100 VAL A C 1
ATOM 726 O O . VAL A 1 100 ? 8.238 -4.038 -34.361 1.00 89.88 100 VAL A O 1
ATOM 729 N N . LEU A 1 101 ? 8.279 -3.939 -32.117 1.00 89.94 101 LEU A N 1
ATOM 730 C CA . LEU A 1 101 ? 8.350 -5.383 -31.914 1.00 89.94 101 LEU A CA 1
ATOM 731 C C . LEU A 1 101 ? 7.026 -6.084 -32.220 1.00 89.94 101 LEU A C 1
ATOM 733 O O . LEU A 1 101 ? 7.041 -7.127 -32.847 1.00 89.94 101 LEU A O 1
ATOM 737 N N . SER A 1 102 ? 5.883 -5.556 -31.780 1.00 88.94 102 SER A N 1
ATOM 738 C CA . SER A 1 102 ? 4.606 -6.291 -31.823 1.00 88.94 102 SER A CA 1
ATOM 739 C C . SER A 1 102 ? 3.594 -5.797 -32.852 1.00 88.94 102 SER A C 1
ATOM 741 O O . SER A 1 102 ? 2.648 -6.518 -33.172 1.00 88.94 102 SER A O 1
ATOM 743 N N . GLY A 1 103 ? 3.790 -4.609 -33.417 1.00 86.88 103 GLY A N 1
ATOM 744 C CA . GLY A 1 103 ? 2.885 -4.013 -34.392 1.00 86.88 103 GLY A CA 1
ATOM 745 C C . GLY A 1 103 ? 1.885 -3.033 -33.762 1.00 86.88 103 GLY A C 1
ATOM 746 O O . GLY A 1 103 ? 2.245 -2.270 -32.862 1.00 86.88 103 GLY A O 1
ATOM 747 N N . PRO A 1 104 ? 0.635 -2.970 -34.261 1.00 85.19 104 PRO A N 1
ATOM 748 C CA . PRO A 1 104 ? -0.243 -1.834 -34.015 1.00 85.19 104 PRO A CA 1
ATOM 749 C C . PRO A 1 104 ? -0.712 -1.762 -32.560 1.00 85.19 104 PRO A C 1
ATOM 751 O O . PRO A 1 104 ? -1.275 -2.712 -32.020 1.00 85.19 104 PRO A O 1
ATOM 754 N N . GLU A 1 105 ? -0.586 -0.572 -31.974 1.00 83.69 105 GLU A N 1
ATOM 755 C CA . GLU A 1 105 ? -1.026 -0.265 -30.608 1.00 83.69 105 GLU A CA 1
ATOM 756 C C . GLU A 1 105 ? -2.498 -0.605 -30.362 1.00 83.69 105 GLU A C 1
ATOM 758 O O . GLU A 1 105 ? -2.826 -1.156 -29.321 1.00 83.69 105 GLU A O 1
ATOM 763 N N . ALA A 1 106 ? -3.382 -0.380 -31.338 1.00 86.56 106 ALA A N 1
ATOM 764 C CA . ALA A 1 106 ? -4.806 -0.697 -31.204 1.00 86.56 106 ALA A CA 1
ATOM 765 C C . ALA A 1 106 ? -5.086 -2.175 -30.862 1.00 86.56 106 ALA A C 1
ATOM 767 O O . ALA A 1 106 ? -6.112 -2.476 -30.261 1.00 86.56 106 ALA A O 1
ATOM 768 N N . LEU A 1 107 ? -4.185 -3.085 -31.242 1.00 87.19 107 LEU A N 1
ATOM 769 C CA . LEU A 1 107 ? -4.309 -4.515 -30.976 1.00 87.19 107 LEU A CA 1
ATOM 770 C C . LEU A 1 107 ? -3.612 -4.909 -29.664 1.00 87.19 107 LEU A C 1
ATOM 772 O O . LEU A 1 107 ? -4.153 -5.691 -28.890 1.00 87.19 107 LEU A O 1
ATOM 776 N N . LEU A 1 108 ? -2.417 -4.368 -29.408 1.00 90.75 108 LEU A N 1
ATOM 777 C CA . LEU A 1 108 ? -1.557 -4.817 -28.308 1.00 90.75 108 LEU A CA 1
ATOM 778 C C . LEU A 1 10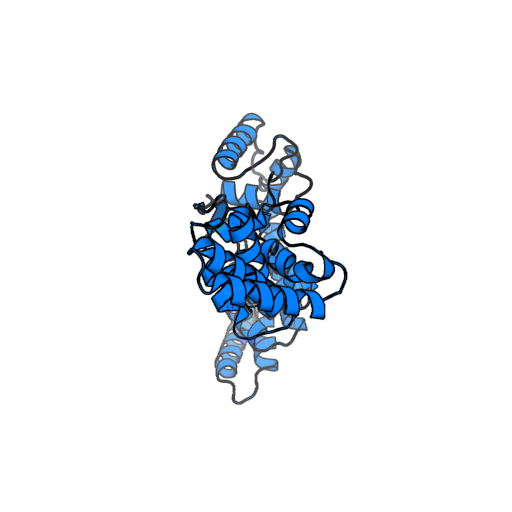8 ? -1.573 -3.902 -27.074 1.00 90.75 108 LEU A C 1
ATOM 780 O O . LEU A 1 108 ? -0.996 -4.274 -26.055 1.00 90.75 108 LEU A O 1
ATOM 784 N N . ALA A 1 109 ? -2.247 -2.750 -27.101 1.00 85.94 109 ALA A N 1
ATOM 785 C CA . ALA A 1 109 ? -2.343 -1.854 -25.946 1.00 85.94 109 ALA A CA 1
ATOM 786 C C . ALA A 1 109 ? -2.813 -2.558 -24.655 1.00 85.94 109 ALA A C 1
ATOM 788 O O . ALA A 1 109 ? -2.210 -2.300 -23.610 1.00 85.94 109 ALA A O 1
ATOM 789 N N . PRO A 1 110 ? -3.798 -3.486 -24.672 1.00 84.88 110 PRO A N 1
ATOM 790 C CA . PRO A 1 110 ? -4.165 -4.244 -23.475 1.00 84.88 110 PRO A CA 1
ATOM 791 C C . PRO A 1 110 ? -3.006 -5.092 -22.939 1.00 84.88 110 PRO A C 1
ATOM 793 O O . PRO A 1 110 ? -2.745 -5.087 -21.737 1.00 84.88 110 PRO A O 1
ATOM 796 N N . VAL A 1 111 ? -2.257 -5.757 -23.824 1.00 88.56 111 VAL A N 1
ATOM 797 C CA . VAL A 1 111 ? -1.073 -6.553 -23.466 1.00 88.56 111 VAL A CA 1
ATOM 798 C C . VAL A 1 111 ? 0.018 -5.657 -22.890 1.00 88.56 111 VAL A C 1
ATOM 800 O O . VAL A 1 111 ? 0.537 -5.939 -21.810 1.00 88.56 111 VAL A O 1
ATOM 803 N N . TRP A 1 112 ? 0.327 -4.537 -23.547 1.00 87.50 112 TRP A N 1
ATOM 804 C CA . TRP A 1 112 ? 1.307 -3.567 -23.059 1.00 87.50 112 TRP A CA 1
ATOM 805 C C . TRP A 1 112 ? 0.905 -3.012 -21.695 1.00 87.50 112 TRP A C 1
ATOM 807 O O . TRP A 1 112 ? 1.758 -2.878 -20.822 1.00 87.50 112 TRP A O 1
ATOM 817 N N . ALA A 1 113 ? -0.383 -2.761 -21.468 1.00 80.44 113 ALA A N 1
ATOM 818 C CA . ALA A 1 113 ? -0.892 -2.352 -20.168 1.00 80.44 113 ALA A CA 1
ATOM 819 C C . ALA A 1 113 ? -0.720 -3.449 -19.105 1.00 80.44 113 ALA A C 1
ATOM 821 O O . ALA A 1 113 ? -0.491 -3.116 -17.949 1.00 80.44 113 ALA A O 1
ATOM 822 N N . THR A 1 114 ? -0.773 -4.742 -19.454 1.00 79.88 114 THR A N 1
ATOM 823 C CA . THR A 1 114 ? -0.443 -5.822 -18.500 1.00 79.88 114 THR A CA 1
ATOM 824 C C . THR A 1 114 ? 1.049 -5.923 -18.188 1.00 79.88 114 THR A C 1
ATOM 826 O O . THR A 1 114 ? 1.401 -6.251 -17.059 1.00 79.88 114 THR A O 1
ATOM 829 N N . LEU A 1 115 ? 1.924 -5.603 -19.147 1.00 76.69 115 LEU A N 1
ATOM 830 C CA . LEU A 1 115 ? 3.377 -5.561 -18.944 1.00 76.69 115 LEU A CA 1
ATOM 831 C C . LEU A 1 115 ? 3.796 -4.360 -18.088 1.00 76.69 115 LEU A C 1
ATOM 833 O O . LEU A 1 115 ? 4.684 -4.469 -17.248 1.00 76.69 115 LEU A O 1
ATOM 837 N N . HIS A 1 116 ? 3.120 -3.225 -18.281 1.00 68.69 116 HIS A N 1
ATOM 838 C CA . HIS A 1 116 ? 3.328 -1.994 -17.519 1.00 68.69 116 HIS A CA 1
ATOM 839 C C . HIS A 1 116 ? 2.423 -1.871 -16.296 1.00 68.69 116 HIS A C 1
ATOM 841 O O . HIS A 1 116 ? 2.522 -0.878 -15.572 1.00 68.69 116 HIS A O 1
ATOM 847 N N . LYS A 1 117 ? 1.556 -2.859 -16.026 1.00 60.00 117 LYS A N 1
ATOM 848 C CA . LYS A 1 117 ? 0.832 -2.974 -14.755 1.00 60.00 117 LYS A CA 1
ATOM 849 C C . LYS A 1 117 ? 1.865 -3.270 -13.668 1.00 60.00 117 LYS A C 1
ATOM 851 O O . LYS A 1 117 ? 2.117 -4.412 -13.310 1.00 60.00 117 LYS A O 1
ATOM 856 N N . ARG A 1 118 ? 2.499 -2.185 -13.213 1.00 51.16 118 ARG A N 1
ATOM 857 C CA . ARG A 1 118 ? 3.375 -2.026 -12.052 1.00 51.16 118 ARG A CA 1
ATOM 858 C C . ARG A 1 118 ? 4.280 -3.236 -11.778 1.00 51.16 118 ARG A C 1
ATOM 860 O O . ARG A 1 118 ? 4.260 -3.776 -10.679 1.00 51.16 118 ARG A O 1
ATOM 867 N N . SER A 1 119 ? 5.212 -3.550 -12.683 1.00 53.84 119 SER A N 1
ATOM 868 C CA . SER A 1 119 ? 6.538 -3.950 -12.185 1.00 53.84 119 SER A CA 1
ATOM 869 C C . SER A 1 119 ? 7.226 -2.673 -11.717 1.00 53.84 119 SER A C 1
ATOM 871 O O . SER A 1 119 ? 8.105 -2.137 -12.391 1.00 53.84 119 SER A O 1
ATOM 873 N N . ALA A 1 120 ? 6.746 -2.111 -10.607 1.00 57.94 120 ALA A N 1
ATOM 874 C CA . ALA A 1 120 ? 7.415 -0.992 -9.978 1.00 57.94 120 ALA A CA 1
ATOM 875 C C . ALA A 1 120 ? 8.872 -1.403 -9.763 1.00 57.94 120 ALA A C 1
ATOM 877 O O . ALA A 1 120 ? 9.134 -2.484 -9.232 1.00 57.94 120 ALA A O 1
ATOM 878 N N . ALA A 1 121 ? 9.819 -0.576 -10.208 1.00 76.56 121 ALA A N 1
ATOM 879 C CA . ALA A 1 121 ? 11.228 -0.864 -9.967 1.00 76.56 121 ALA A CA 1
ATOM 880 C C . ALA A 1 121 ? 11.484 -0.994 -8.457 1.00 76.56 121 ALA A C 1
ATOM 882 O O . ALA A 1 121 ? 12.336 -1.782 -8.046 1.00 76.56 121 ALA A O 1
ATOM 883 N N . LEU A 1 122 ? 10.695 -0.260 -7.662 1.00 88.62 122 LEU A N 1
ATOM 884 C CA . LEU A 1 122 ? 10.640 -0.309 -6.212 1.00 88.62 122 LEU A CA 1
ATOM 885 C C . LEU A 1 122 ? 9.209 -0.583 -5.707 1.00 88.62 122 LEU A C 1
ATOM 887 O O . LEU A 1 122 ? 8.281 0.160 -6.014 1.00 88.62 122 LEU A O 1
ATOM 891 N N . THR A 1 123 ? 9.024 -1.593 -4.865 1.00 91.94 123 THR A N 1
ATOM 892 C CA . THR A 1 123 ? 7.789 -1.782 -4.084 1.00 91.94 123 THR A CA 1
ATOM 893 C C . THR A 1 123 ? 8.076 -1.523 -2.614 1.00 91.94 123 THR A C 1
ATOM 895 O O . THR A 1 123 ? 9.023 -2.087 -2.078 1.00 91.94 123 THR A O 1
ATOM 898 N N . LEU A 1 124 ? 7.265 -0.694 -1.965 1.00 96.50 124 LEU A N 1
ATOM 899 C CA . LEU A 1 124 ? 7.331 -0.389 -0.540 1.00 96.50 124 LEU A CA 1
ATOM 900 C C . LEU A 1 124 ? 6.096 -0.969 0.149 1.00 96.50 124 LEU A C 1
ATOM 902 O O . LEU A 1 124 ? 4.969 -0.711 -0.275 1.00 96.50 124 LEU A O 1
ATOM 906 N N . ARG A 1 125 ? 6.317 -1.763 1.196 1.00 97.00 125 ARG A N 1
ATOM 907 C CA . ARG A 1 125 ? 5.252 -2.349 2.008 1.00 97.00 125 ARG A CA 1
ATOM 908 C C . ARG A 1 125 ? 5.381 -1.857 3.435 1.00 97.00 125 ARG A C 1
ATOM 910 O O . ARG A 1 125 ? 6.378 -2.146 4.091 1.00 97.00 125 ARG A O 1
ATOM 917 N N . PHE A 1 126 ? 4.381 -1.129 3.906 1.00 97.88 126 PHE A N 1
ATOM 918 C CA . PHE A 1 126 ? 4.297 -0.626 5.271 1.00 97.88 126 PHE A CA 1
ATOM 919 C C . PHE A 1 126 ? 3.161 -1.284 6.066 1.00 97.88 126 PHE A C 1
ATOM 921 O O . PHE A 1 126 ? 3.241 -1.379 7.291 1.00 97.88 126 PHE A O 1
ATOM 928 N N . LEU A 1 127 ? 2.128 -1.779 5.380 1.00 96.50 127 LEU A N 1
ATOM 929 C CA . LEU A 1 127 ? 0.872 -2.252 5.966 1.00 96.50 127 LEU A CA 1
ATOM 930 C C . LEU A 1 127 ? 0.766 -3.779 6.030 1.00 96.50 127 LEU A C 1
ATOM 932 O O . LEU A 1 127 ? -0.155 -4.288 6.654 1.00 96.50 127 LEU A O 1
ATOM 936 N N . ALA A 1 128 ? 1.686 -4.520 5.405 1.00 84.38 128 ALA A N 1
ATOM 937 C CA . ALA A 1 128 ? 1.616 -5.978 5.241 1.00 84.38 128 ALA A CA 1
ATOM 938 C C . ALA A 1 128 ? 2.245 -6.808 6.390 1.00 84.38 128 ALA A C 1
ATOM 940 O O . ALA A 1 128 ? 2.449 -8.011 6.231 1.00 84.38 128 ALA A O 1
ATOM 941 N N . GLY A 1 129 ? 2.565 -6.192 7.534 1.00 83.94 129 GLY A N 1
ATOM 942 C CA . GLY A 1 129 ? 3.237 -6.835 8.672 1.00 83.94 129 GLY A CA 1
ATOM 943 C C . GLY A 1 129 ? 4.716 -6.447 8.776 1.00 83.94 129 GLY A C 1
ATOM 944 O O . GLY A 1 129 ? 5.087 -5.533 9.506 1.00 83.94 129 GLY A O 1
ATOM 945 N N . GLU A 1 130 ? 5.607 -7.109 8.042 1.00 89.56 130 GLU A N 1
ATOM 946 C CA . GLU A 1 130 ? 6.995 -6.635 7.997 1.00 89.56 130 GLU A CA 1
ATOM 947 C C . GLU A 1 130 ? 7.135 -5.448 7.043 1.00 89.56 130 GLU A C 1
ATOM 949 O O . GLU A 1 130 ? 6.618 -5.467 5.927 1.00 89.56 130 GLU A O 1
ATOM 954 N N . VAL A 1 131 ? 7.858 -4.415 7.481 1.00 96.19 131 VAL A N 1
ATOM 955 C CA . VAL A 1 131 ? 8.107 -3.234 6.654 1.00 96.19 131 VAL A CA 1
ATOM 956 C C . VAL A 1 131 ? 9.265 -3.521 5.707 1.00 96.19 131 VAL A C 1
ATOM 958 O O . VAL A 1 131 ? 10.422 -3.616 6.138 1.00 96.19 131 VAL A O 1
ATOM 961 N N . THR A 1 132 ? 8.966 -3.674 4.420 1.00 96.44 132 THR A N 1
ATOM 962 C CA . THR A 1 132 ? 9.943 -4.103 3.414 1.00 96.44 132 THR A CA 1
ATOM 963 C C . THR A 1 132 ? 9.982 -3.192 2.195 1.00 96.44 132 THR A C 1
ATOM 965 O O . THR A 1 132 ? 9.045 -2.458 1.879 1.00 96.44 132 THR A O 1
ATOM 968 N N . ALA A 1 133 ? 11.117 -3.241 1.502 1.00 95.38 133 ALA A N 1
ATOM 969 C CA . ALA A 1 133 ? 11.293 -2.693 0.172 1.00 95.38 133 ALA A CA 1
ATOM 970 C C . ALA A 1 133 ? 11.770 -3.796 -0.774 1.00 95.38 133 ALA A C 1
ATOM 972 O O . ALA A 1 133 ? 12.692 -4.540 -0.443 1.00 95.38 133 ALA A O 1
ATOM 973 N N . VAL A 1 134 ? 11.184 -3.877 -1.965 1.00 90.44 134 VAL A N 1
ATOM 974 C CA . VAL A 1 134 ? 11.636 -4.759 -3.044 1.00 90.44 134 VAL A CA 1
ATOM 975 C C . VAL A 1 134 ? 12.190 -3.895 -4.162 1.00 90.44 134 VAL A C 1
ATOM 977 O O . VAL A 1 134 ? 11.442 -3.141 -4.773 1.00 90.44 134 VAL A O 1
ATOM 980 N N . HIS A 1 135 ? 13.489 -4.001 -4.436 1.00 84.94 135 HIS A N 1
ATOM 981 C CA . HIS A 1 135 ? 14.153 -3.262 -5.511 1.00 84.94 135 HIS A CA 1
ATOM 982 C C . HIS A 1 135 ? 15.123 -4.182 -6.254 1.00 84.94 135 HIS A C 1
ATOM 984 O O . HIS A 1 135 ? 15.913 -4.897 -5.636 1.00 84.94 135 HIS A O 1
ATOM 990 N N . GLY A 1 136 ? 15.044 -4.212 -7.588 1.00 73.31 136 GLY A N 1
ATOM 991 C CA . GLY A 1 136 ? 15.890 -5.092 -8.407 1.00 73.31 136 GLY A CA 1
ATOM 992 C C . GLY A 1 136 ? 15.713 -6.589 -8.105 1.00 73.31 136 GLY A C 1
ATOM 993 O O . GLY A 1 136 ? 16.671 -7.349 -8.205 1.00 73.31 136 GLY A O 1
ATOM 994 N N . GLY A 1 137 ? 14.511 -7.006 -7.688 1.00 72.69 137 GLY A N 1
ATOM 995 C CA . GLY A 1 137 ? 14.196 -8.395 -7.325 1.00 72.69 137 GLY A CA 1
ATOM 996 C C . GLY A 1 137 ? 14.688 -8.834 -5.941 1.00 72.69 137 GLY A C 1
ATOM 997 O O . GLY A 1 137 ? 14.491 -9.986 -5.566 1.00 72.69 137 GLY A O 1
ATOM 998 N N . ARG A 1 138 ? 15.310 -7.937 -5.167 1.00 77.75 138 ARG A N 1
ATOM 999 C CA . ARG A 1 138 ? 15.748 -8.208 -3.796 1.00 77.75 138 ARG A CA 1
ATOM 1000 C C . ARG A 1 138 ? 14.808 -7.538 -2.805 1.00 77.75 138 ARG A C 1
ATOM 1002 O O . ARG A 1 138 ? 14.643 -6.321 -2.839 1.00 77.75 138 ARG A O 1
ATOM 1009 N N . GLU A 1 139 ? 14.258 -8.330 -1.894 1.00 89.75 139 GLU A N 1
ATOM 1010 C CA . GLU A 1 139 ? 13.514 -7.831 -0.741 1.00 89.75 139 GLU A CA 1
ATOM 1011 C C . GLU A 1 139 ? 14.460 -7.516 0.423 1.00 89.75 139 GLU A C 1
ATOM 1013 O O . GLU A 1 139 ? 15.369 -8.289 0.747 1.00 89.75 139 GLU A O 1
ATOM 1018 N N . VAL A 1 140 ? 14.262 -6.358 1.047 1.00 93.12 140 VAL A N 1
ATOM 1019 C CA . VAL A 1 140 ? 14.997 -5.919 2.232 1.00 93.12 140 VAL A CA 1
ATOM 1020 C C . VAL A 1 140 ? 14.028 -5.411 3.288 1.00 93.12 140 VAL A C 1
ATOM 1022 O O . VAL A 1 140 ? 13.116 -4.642 2.991 1.00 93.12 140 VAL A O 1
ATOM 1025 N N . LYS A 1 141 ? 14.250 -5.804 4.544 1.00 95.69 141 LYS A N 1
ATOM 1026 C CA . LYS A 1 141 ? 13.549 -5.205 5.683 1.00 95.69 141 LYS A CA 1
ATOM 1027 C C . LYS A 1 141 ? 14.092 -3.805 5.923 1.00 95.69 141 LYS A C 1
ATOM 1029 O O . LYS A 1 141 ? 15.311 -3.611 5.951 1.00 95.69 141 LYS A O 1
ATOM 1034 N N . LEU A 1 142 ? 13.200 -2.844 6.116 1.00 96.25 142 LEU A N 1
ATOM 1035 C CA . LEU A 1 142 ? 13.577 -1.473 6.420 1.00 96.25 142 LEU A CA 1
ATOM 1036 C C . LEU A 1 142 ? 13.671 -1.298 7.941 1.00 96.25 142 LEU A C 1
ATOM 1038 O O . LEU A 1 142 ? 12.679 -1.492 8.642 1.00 96.25 142 LEU A O 1
ATOM 1042 N N . PRO A 1 143 ? 14.840 -0.911 8.485 1.00 95.38 143 PRO A N 1
ATOM 1043 C CA . PRO A 1 143 ? 14.915 -0.448 9.866 1.00 95.38 143 PRO A CA 1
ATOM 1044 C C . PRO A 1 143 ? 13.963 0.730 10.077 1.00 95.38 143 PRO A C 1
ATOM 1046 O O . PRO A 1 143 ? 13.836 1.555 9.175 1.00 95.38 143 PRO A O 1
ATOM 1049 N N . GLN A 1 144 ? 13.381 0.864 11.271 1.00 94.62 144 GLN A N 1
ATOM 1050 C CA . GLN A 1 144 ? 12.351 1.870 11.571 1.00 94.62 144 GLN A CA 1
ATOM 1051 C C . GLN A 1 144 ? 12.679 3.263 11.011 1.00 94.62 1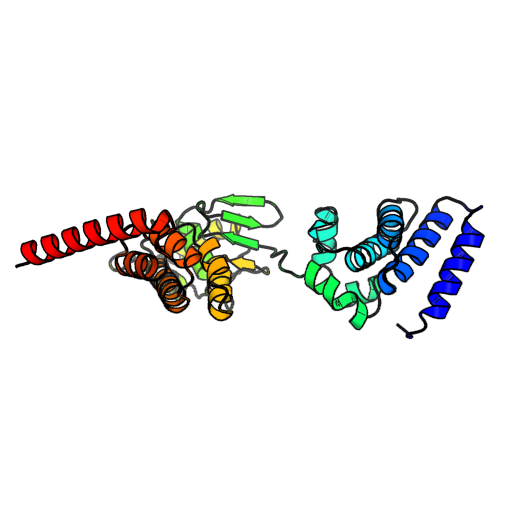44 GLN A C 1
ATOM 1053 O O . GLN A 1 144 ? 11.930 3.795 10.204 1.00 94.62 144 GLN A O 1
ATOM 1058 N N . ARG A 1 145 ? 13.859 3.812 11.321 1.00 95.25 145 ARG A N 1
ATOM 1059 C CA . ARG A 1 145 ? 14.244 5.153 10.849 1.00 95.25 145 ARG A CA 1
ATOM 1060 C C . ARG A 1 145 ? 14.387 5.272 9.327 1.00 95.25 145 ARG A C 1
ATOM 1062 O O . ARG A 1 145 ? 14.160 6.337 8.769 1.00 95.25 145 ARG A O 1
ATOM 1069 N N . VAL A 1 146 ? 14.762 4.189 8.645 1.00 97.31 146 VAL A N 1
ATOM 1070 C CA . VAL A 1 146 ? 14.790 4.144 7.174 1.00 97.31 146 VAL A CA 1
ATOM 1071 C C . VAL A 1 146 ? 13.370 4.046 6.625 1.00 97.31 146 VAL A C 1
ATOM 1073 O O . VAL A 1 146 ? 13.082 4.685 5.621 1.00 97.31 146 VAL A O 1
ATOM 1076 N N . ALA A 1 147 ? 12.492 3.280 7.276 1.00 97.94 147 ALA A N 1
ATOM 1077 C CA . ALA A 1 147 ? 11.089 3.177 6.898 1.00 97.94 147 ALA A CA 1
ATOM 1078 C C . ALA A 1 147 ? 10.356 4.520 7.018 1.00 97.94 147 ALA A C 1
ATOM 1080 O O . ALA A 1 147 ? 9.619 4.877 6.109 1.00 97.94 147 ALA A O 1
ATOM 1081 N N . GLU A 1 148 ? 10.615 5.291 8.077 1.00 98.38 148 GLU A N 1
ATOM 1082 C CA . GLU A 1 148 ? 10.067 6.644 8.252 1.00 98.38 148 GLU A CA 1
ATOM 1083 C C . GLU A 1 148 ? 10.480 7.569 7.095 1.00 98.38 148 GLU A C 1
ATOM 1085 O O . GLU A 1 148 ? 9.639 8.238 6.498 1.00 98.38 148 GLU A O 1
ATOM 1090 N N . VAL A 1 149 ? 11.765 7.552 6.706 1.00 98.25 149 VAL A N 1
ATOM 1091 C CA . VAL A 1 149 ? 12.243 8.314 5.539 1.00 98.25 149 VAL A CA 1
ATOM 1092 C C . VAL A 1 149 ? 11.624 7.783 4.245 1.00 98.25 149 VAL A C 1
ATOM 1094 O O . VAL A 1 149 ? 11.224 8.568 3.394 1.00 98.25 149 VAL A O 1
ATOM 1097 N N . ALA A 1 150 ? 11.534 6.463 4.073 1.00 98.19 150 ALA A N 1
ATOM 1098 C CA . ALA A 1 150 ? 10.951 5.854 2.881 1.00 98.19 150 ALA A CA 1
ATOM 1099 C C . ALA A 1 150 ? 9.479 6.248 2.704 1.00 98.19 150 ALA A C 1
ATOM 1101 O O . ALA A 1 150 ? 9.071 6.558 1.587 1.00 98.19 150 ALA A O 1
ATOM 1102 N N . LEU A 1 151 ? 8.714 6.281 3.799 1.00 98.62 151 LEU A N 1
ATOM 1103 C CA . LEU A 1 151 ? 7.335 6.754 3.814 1.00 98.62 151 LEU A CA 1
ATOM 1104 C C . LEU A 1 151 ? 7.269 8.236 3.431 1.00 98.62 151 LEU A C 1
ATOM 1106 O O . LEU A 1 151 ? 6.547 8.578 2.500 1.00 98.62 151 LEU A O 1
ATOM 1110 N N . ALA A 1 152 ? 8.085 9.094 4.055 1.00 98.44 152 ALA A N 1
ATOM 1111 C CA . ALA A 1 152 ? 8.144 10.515 3.707 1.00 98.44 152 ALA A CA 1
ATOM 1112 C C . ALA A 1 152 ? 8.409 10.724 2.206 1.00 98.44 152 ALA A C 1
ATOM 1114 O O . ALA A 1 152 ? 7.728 11.510 1.555 1.00 98.44 152 ALA A O 1
ATOM 1115 N N . LEU A 1 153 ? 9.359 9.985 1.625 1.00 98.31 153 LEU A N 1
ATOM 1116 C CA . LEU A 1 153 ? 9.668 10.066 0.195 1.00 98.31 153 LEU A CA 1
ATOM 1117 C C . LEU A 1 153 ? 8.528 9.547 -0.693 1.00 98.31 153 LEU A C 1
ATOM 1119 O O . LEU A 1 153 ? 8.298 10.103 -1.764 1.00 98.31 153 LEU A O 1
ATOM 1123 N N . ALA A 1 154 ? 7.828 8.492 -0.270 1.00 97.06 154 ALA A N 1
ATOM 1124 C CA . ALA A 1 154 ? 6.697 7.931 -1.007 1.00 97.06 154 ALA A CA 1
ATOM 1125 C C . ALA A 1 154 ? 5.468 8.857 -1.005 1.00 97.06 154 ALA A C 1
ATOM 1127 O O . ALA A 1 154 ? 4.700 8.855 -1.962 1.00 97.06 154 ALA A O 1
ATOM 1128 N N . LEU A 1 155 ? 5.293 9.659 0.048 1.00 95.81 155 LEU A N 1
ATOM 1129 C CA . LEU A 1 155 ? 4.222 10.656 0.151 1.00 95.81 155 LEU A CA 1
ATOM 1130 C C . LEU A 1 155 ? 4.536 11.949 -0.618 1.00 95.81 155 LEU A C 1
ATOM 1132 O O . LEU A 1 155 ? 3.629 12.703 -0.956 1.00 95.81 155 LEU A O 1
ATOM 1136 N N . HIS A 1 156 ? 5.811 12.188 -0.940 1.00 96.38 156 HIS A N 1
ATOM 1137 C CA . HIS A 1 156 ? 6.281 13.394 -1.624 1.00 96.38 156 HIS A CA 1
ATOM 1138 C C . HI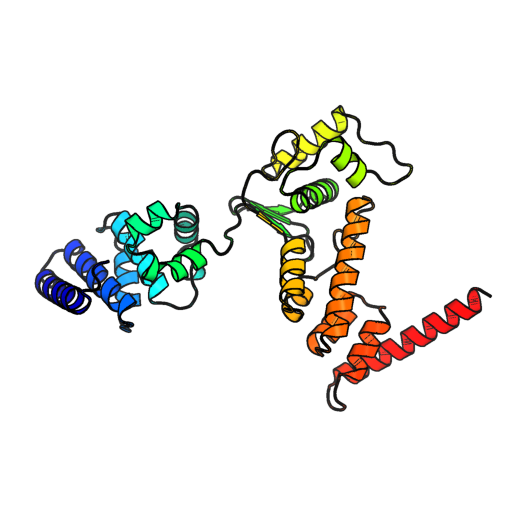S A 1 156 ? 6.975 13.043 -2.955 1.00 96.38 156 HIS A C 1
ATOM 1140 O O . HIS A 1 156 ? 8.198 13.181 -3.065 1.00 96.38 156 HIS A O 1
ATOM 1146 N N . PRO A 1 157 ? 6.231 12.608 -3.996 1.00 88.31 157 PRO A N 1
ATOM 1147 C CA . PRO A 1 157 ? 6.806 12.213 -5.288 1.00 88.31 157 PRO A CA 1
ATOM 1148 C C . PRO A 1 157 ? 7.608 13.329 -5.976 1.00 88.31 157 PRO A C 1
ATOM 1150 O O . PRO A 1 157 ? 8.632 13.048 -6.599 1.00 88.31 157 PRO A O 1
ATOM 1153 N N . GLU A 1 158 ? 7.194 14.589 -5.811 1.00 86.06 158 GLU A N 1
ATOM 1154 C CA . GLU A 1 158 ? 7.902 15.772 -6.335 1.00 86.06 158 GLU A CA 1
ATOM 1155 C C . GLU A 1 158 ? 9.200 16.093 -5.565 1.00 86.06 158 GLU A C 1
ATOM 1157 O O . GLU A 1 158 ? 10.041 16.877 -6.011 1.00 86.06 158 GLU A O 1
ATOM 1162 N N . GLY A 1 159 ? 9.399 15.434 -4.423 1.00 93.75 159 GLY A N 1
ATOM 1163 C CA . GLY A 1 159 ? 10.559 15.545 -3.557 1.00 93.75 159 GLY A CA 1
ATOM 1164 C C . GLY A 1 159 ? 10.301 16.351 -2.288 1.00 93.75 159 GLY A C 1
ATOM 1165 O O . GLY A 1 159 ? 9.563 17.333 -2.275 1.00 93.75 159 GLY A O 1
ATOM 1166 N N . ILE A 1 160 ? 10.967 15.943 -1.210 1.00 97.88 160 ILE A N 1
ATOM 1167 C CA . ILE A 1 160 ? 10.919 16.598 0.098 1.00 97.88 160 ILE A CA 1
ATOM 1168 C C . ILE A 1 160 ? 12.229 17.345 0.362 1.00 97.88 160 ILE A C 1
ATOM 1170 O O . ILE A 1 160 ? 13.332 16.845 0.104 1.00 97.88 160 ILE A O 1
ATOM 1174 N N . THR A 1 161 ? 12.136 18.581 0.850 1.00 97.62 161 THR A N 1
ATOM 1175 C CA . THR A 1 161 ? 13.328 19.350 1.225 1.00 97.62 161 THR A CA 1
ATOM 1176 C C . THR A 1 161 ? 13.946 18.776 2.497 1.00 97.62 161 THR A C 1
ATOM 1178 O O . THR A 1 161 ? 13.330 18.008 3.232 1.00 97.62 161 THR A O 1
ATOM 1181 N N . ARG A 1 162 ? 15.194 19.151 2.783 1.00 96.56 162 ARG A N 1
ATOM 1182 C CA . ARG A 1 162 ? 15.863 18.710 4.010 1.00 96.56 162 ARG A CA 1
ATOM 1183 C C . ARG A 1 162 ? 15.143 19.172 5.268 1.00 96.56 162 ARG A C 1
ATOM 1185 O O . ARG A 1 162 ? 15.061 18.398 6.213 1.00 96.56 162 ARG A O 1
ATOM 1192 N N . ASP A 1 163 ? 14.679 20.413 5.272 1.00 96.00 163 ASP A N 1
ATOM 1193 C CA . ASP A 1 163 ? 14.065 21.005 6.453 1.00 96.00 163 ASP A CA 1
ATOM 1194 C C . ASP A 1 163 ? 12.666 20.392 6.657 1.00 96.00 163 ASP A C 1
ATOM 1196 O O . ASP A 1 163 ? 12.405 19.876 7.735 1.00 96.00 163 ASP A O 1
ATOM 1200 N N . ALA A 1 164 ? 11.872 20.221 5.590 1.00 97.50 164 ALA A N 1
ATOM 1201 C CA . ALA A 1 164 ? 10.591 19.507 5.661 1.00 97.50 164 ALA A CA 1
ATOM 1202 C C . ALA A 1 164 ? 10.739 18.030 6.076 1.00 97.50 164 ALA A C 1
ATOM 1204 O O . ALA A 1 164 ? 9.934 17.514 6.843 1.00 97.50 164 ALA A O 1
ATOM 1205 N N . LEU A 1 165 ? 11.789 17.337 5.615 1.00 97.94 165 LEU A N 1
ATOM 1206 C CA . LEU A 1 165 ? 12.075 15.974 6.073 1.00 97.94 165 LEU A CA 1
ATOM 1207 C C . LEU A 1 165 ? 12.468 15.949 7.557 1.00 97.94 165 LEU A C 1
ATOM 1209 O O . LEU A 1 165 ? 12.191 14.977 8.249 1.00 97.94 165 LEU A O 1
ATOM 1213 N N . ASN A 1 166 ? 13.130 16.995 8.051 1.00 97.12 166 ASN A N 1
ATOM 1214 C CA . ASN A 1 166 ? 13.466 17.121 9.466 1.00 97.12 166 ASN A CA 1
ATOM 1215 C C . ASN A 1 166 ? 12.201 17.292 10.311 1.00 97.12 166 ASN A C 1
ATOM 1217 O O . ASN A 1 166 ? 12.048 16.581 11.302 1.00 97.12 166 ASN A O 1
ATOM 1221 N N . ASP A 1 167 ? 11.294 18.162 9.865 1.00 97.19 167 ASP A N 1
ATOM 1222 C CA . ASP A 1 167 ? 10.005 18.414 10.510 1.00 97.19 167 ASP A CA 1
ATOM 1223 C C . ASP A 1 167 ? 9.152 17.139 10.531 1.00 97.19 167 ASP A C 1
ATOM 1225 O O . ASP A 1 167 ? 8.637 16.758 11.576 1.00 97.19 167 ASP A O 1
ATOM 1229 N N . PHE A 1 168 ? 9.109 16.397 9.418 1.00 98.31 168 PHE A N 1
ATOM 1230 C CA . PHE A 1 168 ? 8.396 15.119 9.318 1.00 98.31 168 PHE A CA 1
ATOM 1231 C C . PHE A 1 168 ? 8.898 14.066 10.327 1.00 98.31 168 PHE A C 1
ATOM 1233 O O . PHE A 1 168 ? 8.125 13.231 10.795 1.00 98.31 168 PHE A O 1
ATOM 1240 N N . LEU A 1 169 ? 10.199 14.075 10.650 1.00 97.69 169 LEU A N 1
ATOM 1241 C CA . LEU A 1 169 ? 10.875 13.016 11.412 1.00 97.69 169 LEU A CA 1
ATOM 1242 C C . LEU A 1 169 ? 11.126 13.331 12.890 1.00 97.69 169 LEU A C 1
ATOM 1244 O O . LEU A 1 169 ? 11.511 12.416 13.629 1.00 97.69 169 LEU A O 1
ATOM 1248 N N . THR A 1 170 ? 11.014 14.592 13.302 1.00 96.38 170 THR A N 1
ATOM 1249 C CA . THR A 1 170 ? 11.449 15.052 14.628 1.00 96.38 170 THR A CA 1
ATOM 1250 C C . THR A 1 170 ? 10.236 15.296 15.518 1.00 96.38 170 THR A C 1
ATOM 1252 O O . THR A 1 170 ? 9.512 16.259 15.283 1.00 96.38 170 THR A O 1
ATOM 1255 N N . PRO A 1 171 ? 10.011 14.463 16.549 1.00 93.19 171 PRO A N 1
ATOM 1256 C CA . PRO A 1 171 ? 8.931 14.683 17.503 1.00 93.19 171 PRO A CA 1
ATOM 1257 C C . PRO A 1 171 ? 9.097 16.006 18.254 1.00 93.19 171 PRO A C 1
ATOM 1259 O O . PRO A 1 171 ? 10.218 16.480 18.473 1.00 93.19 171 PRO A O 1
ATOM 1262 N N . GLU A 1 172 ? 7.981 16.575 18.704 1.00 86.00 172 GLU A N 1
ATOM 1263 C CA . GLU A 1 172 ? 7.999 17.795 19.506 1.00 86.00 172 GLU A CA 1
ATOM 1264 C C . GLU A 1 172 ? 8.853 17.607 20.775 1.00 86.00 172 GLU A C 1
ATOM 1266 O O . GLU A 1 172 ? 8.821 16.569 21.437 1.00 86.00 172 GLU A O 1
ATOM 1271 N N . GLY A 1 173 ? 9.684 18.602 21.091 1.00 87.25 173 GLY A N 1
ATOM 1272 C CA . GLY A 1 173 ? 10.603 18.550 22.232 1.00 87.25 173 GLY A CA 1
ATOM 1273 C C . GLY A 1 173 ? 11.894 17.749 22.007 1.00 87.25 173 GLY A C 1
ATOM 1274 O O . GLY A 1 173 ? 12.770 17.780 22.873 1.00 87.25 173 GLY A O 1
ATOM 1275 N N . GLN A 1 174 ? 12.073 17.082 20.860 1.00 91.62 174 GLN A N 1
ATOM 1276 C CA . GLN A 1 174 ? 13.351 16.466 20.488 1.00 91.62 174 GLN A CA 1
ATOM 1277 C C . GLN A 1 174 ? 14.225 17.420 19.666 1.00 91.62 174 GLN A C 1
ATOM 1279 O O . GLN A 1 174 ? 13.743 18.266 18.915 1.00 91.62 174 GLN A O 1
ATOM 1284 N N . ALA A 1 175 ? 15.547 17.288 19.804 1.00 91.88 175 ALA A N 1
ATOM 1285 C CA . ALA A 1 175 ? 16.477 18.082 19.012 1.00 91.88 175 ALA A CA 1
ATOM 1286 C C . ALA A 1 175 ? 16.406 17.661 17.530 1.00 91.88 175 ALA A C 1
ATOM 1288 O O . ALA A 1 175 ? 16.534 16.466 17.241 1.00 91.88 175 ALA A O 1
ATOM 1289 N N . PRO A 1 176 ? 16.269 18.613 16.588 1.00 93.31 176 PRO A N 1
ATOM 1290 C CA . PRO A 1 176 ? 16.203 18.297 15.169 1.00 93.31 176 PRO A CA 1
ATOM 1291 C C . PRO A 1 176 ? 17.522 17.716 14.670 1.00 93.31 176 PRO A C 1
ATOM 1293 O O . PRO A 1 176 ? 18.600 17.922 15.244 1.00 93.31 176 PRO A O 1
ATOM 1296 N N . PHE A 1 177 ? 17.461 17.031 13.532 1.00 93.00 177 PHE A N 1
ATOM 1297 C CA . PHE A 1 177 ? 18.667 16.536 12.888 1.00 93.00 177 PHE A CA 1
ATOM 1298 C C . PHE A 1 177 ? 19.590 17.693 12.508 1.00 93.00 177 PHE A C 1
ATOM 1300 O O . PHE A 1 177 ? 19.203 18.633 11.813 1.00 93.00 177 PHE A O 1
ATOM 1307 N N . THR A 1 178 ? 20.862 17.580 12.887 1.00 95.50 178 THR A N 1
ATOM 1308 C CA . THR A 1 178 ? 21.898 18.446 12.323 1.00 95.50 178 THR A CA 1
ATOM 1309 C C . THR A 1 178 ? 22.059 18.160 10.828 1.00 95.50 178 THR A C 1
ATOM 1311 O O . THR A 1 178 ? 21.773 17.059 10.350 1.00 95.50 178 THR A O 1
ATOM 1314 N N . ALA A 1 179 ? 22.616 19.110 10.072 1.00 91.81 179 ALA A N 1
ATOM 1315 C CA . ALA A 1 179 ? 22.905 18.895 8.652 1.00 91.81 179 ALA A CA 1
ATOM 1316 C C . ALA A 1 179 ? 23.807 17.665 8.407 1.00 91.81 179 ALA A C 1
ATOM 1318 O O . ALA A 1 179 ? 23.638 16.956 7.417 1.00 91.81 179 ALA A O 1
ATOM 1319 N N . GLY A 1 180 ? 24.755 17.391 9.313 1.00 94.19 180 GLY A N 1
ATOM 1320 C CA . GLY A 1 180 ? 25.592 16.190 9.266 1.00 94.19 180 GLY A CA 1
ATOM 1321 C C . GLY A 1 180 ? 24.808 14.911 9.560 1.00 94.19 180 GLY A C 1
ATOM 1322 O O . GLY A 1 180 ? 24.946 13.938 8.821 1.00 94.19 180 GLY A O 1
ATOM 1323 N N . GLY A 1 181 ? 23.950 14.936 10.584 1.00 94.88 181 GLY A N 1
ATOM 1324 C CA . GLY A 1 181 ? 23.087 13.812 10.948 1.00 94.88 181 GLY A CA 1
ATOM 1325 C C . GLY A 1 181 ? 22.127 13.425 9.824 1.00 94.88 181 GLY A C 1
ATOM 1326 O O . GLY A 1 181 ? 22.053 12.252 9.463 1.00 94.88 181 GLY A O 1
ATOM 1327 N N . MET A 1 182 ? 21.473 14.410 9.200 1.00 95.50 182 MET A N 1
ATOM 1328 C CA . MET A 1 182 ? 20.568 14.171 8.071 1.00 95.50 182 MET A CA 1
ATOM 1329 C C . MET A 1 182 ? 21.305 13.593 6.855 1.00 95.50 182 MET A C 1
ATOM 1331 O O . MET A 1 182 ? 20.842 12.632 6.243 1.00 95.50 182 MET A O 1
ATOM 1335 N N . ARG A 1 183 ? 22.505 14.107 6.535 1.00 94.94 183 ARG A N 1
ATOM 1336 C CA . ARG A 1 183 ? 23.352 13.513 5.485 1.00 94.94 183 ARG A CA 1
ATOM 1337 C C . ARG A 1 183 ? 23.701 12.058 5.793 1.00 94.94 183 ARG A C 1
ATOM 1339 O O . ARG A 1 183 ? 23.590 11.220 4.907 1.00 94.94 183 ARG A O 1
ATOM 1346 N N . GLY A 1 184 ? 24.090 11.752 7.031 1.00 95.75 184 GLY A N 1
ATOM 1347 C CA . GLY A 1 184 ? 24.383 10.382 7.458 1.00 95.75 184 GLY A CA 1
ATOM 1348 C C . GLY A 1 184 ? 23.176 9.450 7.318 1.00 95.75 184 GLY A C 1
ATOM 1349 O O . GLY A 1 184 ? 23.315 8.340 6.802 1.00 95.75 184 GLY A O 1
ATOM 1350 N N . MET A 1 185 ? 21.985 9.923 7.703 1.00 95.62 185 MET A N 1
ATOM 1351 C CA . MET A 1 185 ? 20.735 9.180 7.536 1.00 95.62 185 MET A CA 1
ATOM 1352 C C . MET A 1 185 ? 20.460 8.869 6.064 1.00 95.62 185 MET A C 1
ATOM 1354 O O . MET A 1 185 ? 20.226 7.716 5.712 1.00 95.62 185 MET A O 1
ATOM 1358 N N . LEU A 1 186 ? 20.566 9.862 5.180 1.00 96.88 186 LEU A N 1
ATOM 1359 C CA . LEU A 1 186 ? 20.319 9.666 3.752 1.00 96.88 186 LEU A CA 1
ATOM 1360 C C . LEU A 1 186 ? 21.369 8.802 3.068 1.00 96.88 186 LEU A C 1
ATOM 1362 O O . LEU A 1 186 ? 21.020 8.023 2.188 1.00 96.88 186 LEU A O 1
ATOM 1366 N N . THR A 1 187 ? 22.631 8.865 3.495 1.00 96.31 187 THR A N 1
ATOM 1367 C CA . THR A 1 187 ? 23.648 7.907 3.047 1.00 96.31 187 THR A CA 1
ATOM 1368 C C . THR A 1 187 ? 23.219 6.478 3.369 1.00 96.31 187 THR A C 1
ATOM 1370 O O . THR A 1 187 ? 23.331 5.611 2.509 1.00 96.31 187 THR A O 1
ATOM 1373 N N . ARG A 1 188 ? 22.668 6.229 4.567 1.00 95.00 188 ARG A N 1
ATOM 1374 C CA . ARG A 1 188 ? 22.139 4.910 4.946 1.00 95.00 188 ARG A CA 1
ATOM 1375 C C . ARG A 1 188 ? 20.892 4.528 4.150 1.00 95.00 188 ARG A C 1
ATOM 1377 O O . ARG A 1 188 ? 20.768 3.379 3.757 1.00 95.00 188 ARG A O 1
ATOM 1384 N N . VAL A 1 189 ? 19.979 5.460 3.898 1.00 96.62 189 VAL A N 1
ATOM 1385 C CA . VAL A 1 189 ? 18.784 5.197 3.079 1.00 96.62 189 VAL A CA 1
ATOM 1386 C C . VAL A 1 189 ? 19.187 4.822 1.649 1.00 96.62 189 VAL A C 1
ATOM 1388 O O . VAL A 1 189 ? 18.666 3.856 1.099 1.00 96.62 189 VAL A O 1
ATOM 1391 N N . ARG A 1 190 ? 20.178 5.514 1.077 1.00 95.75 190 ARG A N 1
ATOM 1392 C CA . ARG A 1 190 ? 20.687 5.283 -0.285 1.00 95.75 190 ARG A CA 1
ATOM 1393 C C . ARG A 1 190 ? 21.363 3.931 -0.494 1.00 95.75 190 ARG A C 1
ATOM 1395 O O . ARG A 1 190 ? 21.522 3.518 -1.637 1.00 95.75 190 ARG A O 1
ATOM 1402 N N . THR A 1 191 ? 21.752 3.225 0.570 1.00 93.50 191 THR A N 1
ATOM 1403 C CA . THR A 1 191 ? 22.248 1.846 0.425 1.00 93.50 191 THR A CA 1
ATOM 1404 C C . THR A 1 191 ? 21.124 0.841 0.174 1.00 93.50 191 THR A C 1
ATOM 1406 O O . THR A 1 191 ? 21.398 -0.266 -0.283 1.00 93.50 191 THR A O 1
ATOM 1409 N N . LEU A 1 192 ? 19.874 1.214 0.470 1.00 93.19 192 LEU A N 1
ATOM 1410 C CA . LEU A 1 192 ? 18.697 0.352 0.353 1.00 93.19 192 LEU A CA 1
ATOM 1411 C C . LEU A 1 192 ? 17.728 0.832 -0.730 1.00 93.19 192 LEU A C 1
ATOM 1413 O O . LEU A 1 192 ? 17.083 0.008 -1.372 1.00 93.19 192 LEU A O 1
ATOM 1417 N N . LEU A 1 193 ? 17.626 2.147 -0.931 1.00 94.50 193 LEU A N 1
ATOM 1418 C CA . LEU A 1 193 ? 16.632 2.777 -1.792 1.00 94.50 193 LEU A CA 1
ATOM 1419 C C . LEU A 1 193 ? 17.289 3.743 -2.791 1.00 94.50 193 LEU A C 1
ATOM 1421 O O . LEU A 1 193 ? 18.222 4.464 -2.432 1.00 94.50 193 LEU A O 1
ATOM 1425 N N . PRO A 1 194 ? 16.790 3.819 -4.034 1.00 92.56 194 PRO A N 1
ATOM 1426 C CA . PRO A 1 194 ? 17.283 4.759 -5.035 1.00 92.56 194 PRO A CA 1
ATOM 1427 C C . PRO A 1 194 ? 16.756 6.178 -4.747 1.00 92.56 194 PRO A C 1
ATOM 1429 O O . PRO A 1 194 ? 15.653 6.536 -5.154 1.00 92.56 194 PRO A O 1
ATOM 1432 N N . VAL A 1 195 ? 17.535 6.980 -4.010 1.00 96.44 195 VAL A N 1
ATOM 1433 C CA . VAL A 1 195 ? 17.146 8.331 -3.554 1.00 96.44 195 VAL A CA 1
ATOM 1434 C C . VAL A 1 195 ? 18.059 9.409 -4.136 1.00 96.44 195 VAL A C 1
ATOM 1436 O O . VAL A 1 195 ? 19.284 9.303 -4.056 1.00 96.44 195 VAL A O 1
ATOM 1439 N N . SER A 1 196 ? 17.466 10.480 -4.666 1.00 92.50 196 SER A N 1
ATOM 1440 C CA . SER A 1 196 ? 18.180 11.628 -5.238 1.00 92.50 196 SER A CA 1
ATOM 1441 C C . SER A 1 196 ? 18.917 12.466 -4.190 1.00 92.50 196 SER A C 1
ATOM 1443 O O . SER A 1 196 ? 18.722 12.319 -2.981 1.00 92.50 196 SER A O 1
ATOM 1445 N N . ASP A 1 197 ? 19.724 13.422 -4.650 1.00 92.75 197 ASP A N 1
ATOM 1446 C CA . ASP A 1 197 ? 20.082 14.604 -3.857 1.00 92.75 197 ASP A CA 1
ATOM 1447 C C . ASP A 1 197 ? 18.897 15.552 -3.659 1.00 92.75 197 ASP A C 1
ATOM 1449 O O . ASP A 1 197 ? 17.854 15.381 -4.288 1.00 92.75 197 ASP A O 1
ATOM 1453 N N . ALA A 1 198 ? 19.052 16.510 -2.739 1.00 89.06 198 ALA A N 1
ATOM 1454 C CA . ALA A 1 198 ? 17.988 17.424 -2.334 1.00 89.06 198 ALA A CA 1
ATOM 1455 C C . ALA A 1 198 ? 17.434 18.224 -3.538 1.00 89.06 198 ALA A C 1
ATOM 1457 O O . ALA A 1 198 ? 18.239 18.749 -4.312 1.00 89.06 198 ALA A O 1
ATOM 1458 N N . PRO A 1 199 ? 16.100 18.375 -3.678 1.00 93.06 199 PRO A N 1
ATOM 1459 C CA . PRO A 1 199 ? 15.045 17.784 -2.845 1.00 93.06 199 PRO A CA 1
ATOM 1460 C C . PRO A 1 199 ? 14.974 16.259 -3.009 1.00 93.06 199 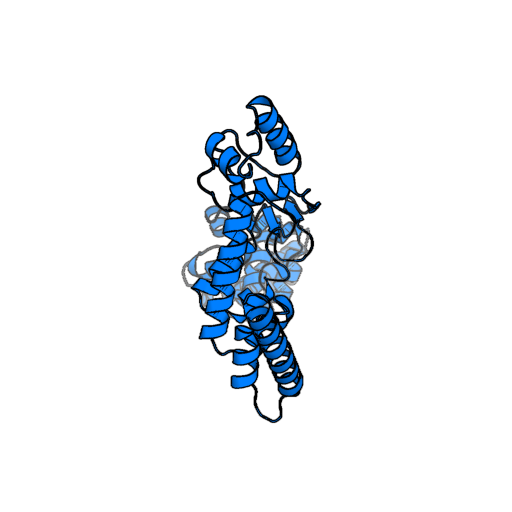PRO A C 1
ATOM 1462 O O . PRO A 1 199 ? 15.038 15.728 -4.120 1.00 93.06 199 PRO A O 1
ATOM 1465 N N . TYR A 1 200 ? 14.891 15.561 -1.877 1.00 97.44 200 TYR A N 1
ATOM 1466 C CA . TYR A 1 200 ? 15.021 14.112 -1.809 1.00 97.44 200 TYR A CA 1
ATOM 1467 C C . TYR A 1 200 ? 13.770 13.452 -2.381 1.00 97.44 200 TYR A C 1
ATOM 1469 O O . TYR A 1 200 ? 12.668 13.716 -1.914 1.00 97.44 200 TYR A O 1
ATOM 1477 N N . ARG A 1 201 ? 13.946 12.582 -3.376 1.00 95.81 201 ARG A N 1
ATOM 1478 C CA . ARG A 1 201 ? 12.873 11.796 -4.003 1.00 95.81 201 ARG A CA 1
ATOM 1479 C C . ARG A 1 201 ? 13.362 10.401 -4.366 1.00 95.81 201 ARG A C 1
ATOM 1481 O O . ARG A 1 201 ? 14.565 10.194 -4.551 1.00 95.81 201 ARG A O 1
ATOM 1488 N N . LEU A 1 202 ? 12.428 9.468 -4.521 1.00 94.88 202 LEU A N 1
ATOM 1489 C CA . LEU A 1 202 ? 12.695 8.169 -5.139 1.00 94.88 202 LEU A CA 1
ATOM 1490 C C . LEU A 1 202 ? 12.963 8.380 -6.637 1.00 94.88 202 LEU A C 1
ATOM 1492 O O . LEU A 1 202 ? 12.178 9.025 -7.326 1.00 94.88 202 LEU A O 1
ATOM 1496 N N . THR A 1 203 ? 14.091 7.885 -7.148 1.00 89.75 203 THR A N 1
ATOM 1497 C CA . THR A 1 203 ? 14.539 8.155 -8.531 1.00 89.75 203 THR A CA 1
ATOM 1498 C C . THR A 1 203 ? 14.060 7.129 -9.552 1.00 89.75 203 THR A C 1
ATOM 1500 O O . THR A 1 203 ? 14.403 7.228 -10.729 1.00 89.75 203 THR A O 1
ATOM 1503 N N . VAL A 1 204 ? 13.276 6.146 -9.115 1.00 84.50 204 VAL A N 1
ATOM 1504 C CA . VAL A 1 204 ? 12.695 5.105 -9.965 1.00 84.50 204 VAL A CA 1
ATOM 1505 C C . VAL A 1 204 ? 11.184 5.046 -9.746 1.00 84.50 204 VAL A C 1
ATOM 1507 O O . VAL A 1 204 ? 10.724 5.409 -8.661 1.00 84.50 204 VAL A O 1
ATOM 1510 N N . PRO A 1 205 ? 10.404 4.552 -10.723 1.00 82.88 205 PRO A N 1
ATOM 1511 C CA . PRO A 1 205 ? 8.986 4.286 -10.520 1.00 82.88 205 PRO A CA 1
ATOM 1512 C C . PRO A 1 205 ? 8.772 3.340 -9.338 1.00 82.88 205 PRO A C 1
ATOM 1514 O O . PRO A 1 205 ? 9.418 2.288 -9.253 1.00 82.88 205 PRO A O 1
ATOM 1517 N N . TYR A 1 206 ? 7.856 3.701 -8.445 1.00 87.38 206 TYR A N 1
ATOM 1518 C CA . TYR A 1 206 ? 7.590 2.943 -7.233 1.00 87.38 206 TYR A CA 1
ATOM 1519 C C . TYR A 1 206 ? 6.097 2.733 -6.994 1.00 87.38 206 TYR A C 1
ATOM 1521 O O . TYR A 1 206 ? 5.250 3.425 -7.556 1.00 87.38 206 TYR A O 1
ATOM 1529 N N . VAL A 1 207 ? 5.791 1.757 -6.145 1.00 90.12 207 VAL A N 1
ATOM 1530 C CA . VAL A 1 207 ? 4.460 1.528 -5.576 1.00 90.12 207 VAL A CA 1
ATOM 1531 C C . VAL A 1 207 ? 4.615 1.425 -4.072 1.00 90.12 207 VAL A C 1
ATOM 1533 O O . VAL A 1 207 ? 5.534 0.759 -3.600 1.00 90.12 207 VAL A O 1
ATOM 1536 N N . ALA A 1 208 ? 3.719 2.071 -3.338 1.00 93.81 208 ALA A N 1
ATOM 1537 C CA . ALA A 1 208 ? 3.603 1.949 -1.895 1.00 93.81 208 ALA A CA 1
ATOM 1538 C C . ALA A 1 208 ? 2.193 1.466 -1.557 1.00 93.81 208 ALA A C 1
ATOM 1540 O O . ALA A 1 208 ? 1.222 1.998 -2.096 1.00 93.81 208 ALA A O 1
ATOM 1541 N N . ASP A 1 209 ? 2.078 0.486 -0.665 1.00 94.88 209 ASP A N 1
ATOM 1542 C CA . ASP A 1 209 ? 0.782 -0.061 -0.244 1.00 94.88 209 ASP A CA 1
ATOM 1543 C C . ASP A 1 209 ? -0.126 0.981 0.433 1.00 94.88 209 ASP A C 1
ATOM 1545 O O . ASP A 1 209 ? -1.340 0.907 0.288 1.00 94.88 209 ASP A O 1
ATOM 1549 N N . VAL A 1 210 ? 0.440 2.010 1.073 1.00 96.56 210 VAL A N 1
ATOM 1550 C CA . VAL A 1 210 ? -0.307 3.183 1.571 1.00 96.56 210 VAL A CA 1
ATOM 1551 C C . VAL A 1 210 ? -1.011 3.939 0.435 1.00 96.56 210 VAL A C 1
ATOM 1553 O O . VAL A 1 210 ? -2.195 4.260 0.532 1.00 96.56 210 VAL A O 1
ATOM 1556 N N . ALA A 1 211 ? -0.308 4.195 -0.672 1.00 93.12 211 ALA A N 1
ATOM 1557 C CA . ALA A 1 211 ? -0.888 4.870 -1.834 1.00 93.12 211 ALA A CA 1
ATOM 1558 C C . ALA A 1 211 ? -1.898 3.969 -2.565 1.00 93.12 211 ALA A C 1
ATOM 1560 O O . ALA A 1 211 ? -2.932 4.444 -3.027 1.00 93.12 211 ALA A O 1
ATOM 1561 N N . GLU A 1 212 ? -1.622 2.664 -2.637 1.00 92.81 212 GLU A N 1
ATOM 1562 C CA . GLU A 1 212 ? -2.530 1.669 -3.215 1.00 92.81 212 GLU A CA 1
ATOM 1563 C C . GLU A 1 212 ? -3.827 1.541 -2.403 1.00 92.81 212 GLU A C 1
ATOM 1565 O O . GLU A 1 212 ? -4.914 1.481 -2.978 1.00 92.81 212 GLU A O 1
ATOM 1570 N N . LEU A 1 213 ? -3.741 1.582 -1.070 1.00 95.75 213 LEU A N 1
ATOM 1571 C CA . LEU A 1 213 ? -4.907 1.604 -0.189 1.00 95.75 213 LEU A CA 1
ATOM 1572 C C . LEU A 1 213 ? -5.786 2.822 -0.490 1.00 95.75 213 LEU A C 1
ATOM 1574 O O . LEU A 1 213 ? -6.976 2.654 -0.761 1.00 95.75 213 LEU A O 1
ATOM 1578 N N . ARG A 1 214 ? -5.209 4.031 -0.525 1.00 93.12 214 ARG A N 1
ATOM 1579 C CA . ARG A 1 214 ? -5.952 5.257 -0.872 1.00 93.12 214 ARG A CA 1
ATOM 1580 C C . ARG A 1 214 ? -6.547 5.201 -2.280 1.00 93.12 214 ARG A C 1
ATOM 1582 O O . ARG A 1 214 ? -7.688 5.611 -2.481 1.00 93.12 214 ARG A O 1
ATOM 1589 N N . GLU A 1 215 ? -5.831 4.629 -3.250 1.00 89.31 215 GLU A N 1
ATOM 1590 C CA . GLU A 1 215 ? -6.351 4.389 -4.602 1.00 89.31 215 GLU A CA 1
ATOM 1591 C C . GLU A 1 215 ? -7.577 3.460 -4.576 1.00 89.31 215 GLU A C 1
ATOM 1593 O O . GLU A 1 215 ? -8.572 3.718 -5.258 1.00 89.31 215 GLU A O 1
ATOM 1598 N N . HIS A 1 216 ? -7.555 2.396 -3.771 1.00 90.12 216 HIS A N 1
ATOM 1599 C CA . HIS A 1 216 ? -8.717 1.528 -3.596 1.00 90.12 216 HIS A CA 1
ATOM 1600 C C . HIS A 1 216 ? -9.900 2.260 -2.963 1.00 90.12 216 HIS A C 1
ATOM 1602 O O . HIS A 1 216 ? -11.019 2.121 -3.465 1.00 90.12 216 HIS A O 1
ATOM 1608 N N . LEU A 1 217 ? -9.667 3.072 -1.929 1.00 90.62 217 LEU A N 1
ATOM 1609 C CA . LEU A 1 217 ? -10.715 3.883 -1.305 1.00 90.62 217 LEU A CA 1
ATOM 1610 C C . LEU A 1 217 ? -11.346 4.862 -2.303 1.00 90.62 217 LEU A C 1
ATOM 1612 O O . LEU A 1 217 ? -12.569 4.881 -2.445 1.00 90.62 217 LEU A O 1
ATOM 1616 N N . ALA A 1 218 ? -10.528 5.582 -3.076 1.00 84.94 218 ALA A N 1
ATOM 1617 C CA . ALA A 1 218 ? -10.988 6.524 -4.099 1.00 84.94 218 ALA A CA 1
ATOM 1618 C C . ALA A 1 218 ? -11.831 5.861 -5.206 1.00 84.94 218 ALA A C 1
ATOM 1620 O O . ALA A 1 218 ? -12.680 6.504 -5.817 1.00 84.94 218 ALA A O 1
ATOM 1621 N N . ASN A 1 219 ? -11.619 4.566 -5.458 1.00 85.38 219 ASN A N 1
ATOM 1622 C CA . ASN A 1 219 ? -12.374 3.779 -6.434 1.00 85.38 219 ASN A CA 1
ATOM 1623 C C . ASN A 1 219 ? -13.526 2.966 -5.808 1.00 85.38 219 ASN A C 1
ATOM 1625 O O . ASN A 1 219 ? -14.054 2.068 -6.465 1.00 85.38 219 ASN A O 1
ATOM 1629 N N . HIS A 1 220 ? -13.890 3.226 -4.546 1.00 88.25 220 HIS A N 1
ATOM 1630 C CA . HIS A 1 220 ? -14.904 2.478 -3.786 1.00 88.25 220 HIS A CA 1
ATOM 1631 C C . HIS A 1 220 ? -14.636 0.961 -3.695 1.00 88.25 220 HIS A C 1
ATOM 1633 O O . HIS A 1 220 ? -15.547 0.148 -3.541 1.00 88.25 220 HIS A O 1
ATOM 1639 N N . ARG A 1 221 ? -13.365 0.555 -3.767 1.00 90.12 221 ARG A N 1
ATOM 1640 C CA . ARG A 1 221 ? -12.896 -0.837 -3.681 1.00 90.12 221 ARG A CA 1
ATOM 1641 C C . ARG A 1 221 ? -12.545 -1.187 -2.234 1.00 90.12 221 ARG A C 1
ATOM 1643 O O . ARG A 1 221 ? -11.403 -1.503 -1.909 1.00 90.12 221 ARG A O 1
ATOM 1650 N N . VAL A 1 222 ? -13.538 -1.087 -1.353 1.00 94.75 222 VAL A N 1
ATOM 1651 C CA . VAL A 1 222 ? -13.345 -1.132 0.108 1.00 94.75 222 VAL A CA 1
ATOM 1652 C C . VAL A 1 222 ? -12.762 -2.465 0.583 1.00 94.75 222 VAL A C 1
ATOM 1654 O O . VAL A 1 222 ? -11.815 -2.468 1.363 1.00 94.75 222 VAL A O 1
ATOM 1657 N N . ARG A 1 223 ? -13.238 -3.603 0.058 1.00 94.12 223 ARG A N 1
ATOM 1658 C CA . ARG A 1 223 ? -12.684 -4.926 0.404 1.00 94.12 223 ARG A CA 1
ATOM 1659 C C . ARG A 1 223 ? -11.191 -5.037 0.082 1.00 94.12 223 ARG A C 1
ATOM 1661 O O . ARG A 1 223 ? -10.434 -5.610 0.856 1.00 94.12 223 ARG A O 1
ATOM 1668 N N . GLN A 1 224 ? -10.759 -4.481 -1.050 1.00 92.75 224 GLN A N 1
ATOM 1669 C CA . GLN A 1 224 ? -9.352 -4.481 -1.447 1.00 92.75 224 GLN A CA 1
ATOM 1670 C C . GLN A 1 224 ? -8.508 -3.585 -0.530 1.00 92.75 224 GLN A C 1
ATOM 1672 O O . GLN A 1 224 ? -7.427 -3.999 -0.123 1.00 92.75 224 GLN A O 1
ATOM 1677 N N . ALA A 1 225 ? -9.016 -2.406 -0.154 1.00 94.25 225 ALA A N 1
ATOM 1678 C CA . ALA A 1 225 ? -8.345 -1.523 0.802 1.00 94.25 225 ALA A CA 1
ATOM 1679 C C . ALA A 1 225 ? -8.160 -2.204 2.170 1.00 94.25 225 ALA A C 1
ATOM 1681 O O . ALA A 1 225 ? -7.053 -2.247 2.706 1.00 94.25 225 ALA A O 1
ATOM 1682 N N . VAL A 1 226 ? -9.224 -2.825 2.689 1.00 96.38 226 VAL A N 1
ATOM 1683 C CA . VAL A 1 226 ? -9.205 -3.584 3.948 1.00 96.38 226 VAL A CA 1
ATOM 1684 C C . VAL A 1 226 ? -8.211 -4.749 3.882 1.00 96.38 226 VAL A C 1
ATOM 1686 O O . VAL A 1 226 ? -7.432 -4.949 4.811 1.00 96.38 226 VAL A O 1
ATOM 1689 N N . ALA A 1 227 ? -8.150 -5.475 2.763 1.00 93.75 227 ALA A N 1
ATOM 1690 C CA . ALA A 1 227 ? -7.212 -6.582 2.584 1.00 93.75 227 ALA A CA 1
ATOM 1691 C C . ALA A 1 227 ? -5.727 -6.159 2.607 1.00 93.75 227 ALA A C 1
ATOM 1693 O O . ALA A 1 227 ? -4.879 -6.985 2.975 1.00 93.75 227 ALA A O 1
ATOM 1694 N N . LEU A 1 228 ? -5.408 -4.912 2.228 1.00 93.69 228 LEU A N 1
ATOM 1695 C CA . LEU A 1 228 ? -4.052 -4.347 2.296 1.00 93.69 228 LEU A CA 1
ATOM 1696 C C . LEU A 1 228 ? -3.657 -3.923 3.713 1.00 93.69 228 LEU A C 1
ATOM 1698 O O . LEU A 1 228 ? -2.490 -4.049 4.081 1.00 93.69 228 LEU A O 1
ATOM 1702 N N . TYR A 1 229 ? -4.612 -3.462 4.518 1.00 96.00 229 TYR A N 1
ATOM 1703 C CA . TYR A 1 229 ? -4.369 -2.991 5.879 1.00 96.00 229 TYR A CA 1
ATOM 1704 C C . TYR A 1 229 ? -4.161 -4.166 6.845 1.00 96.00 229 TYR A C 1
ATOM 1706 O O . TYR A 1 229 ? -5.093 -4.588 7.511 1.00 96.00 229 TYR A O 1
ATOM 1714 N N . ARG A 1 230 ? -2.977 -4.785 6.922 1.00 93.50 230 ARG A N 1
ATOM 1715 C CA . ARG A 1 230 ? -2.729 -5.901 7.871 1.00 93.50 230 ARG A CA 1
ATOM 1716 C C . ARG A 1 230 ? -2.296 -5.428 9.255 1.00 93.50 230 ARG A C 1
ATOM 1718 O O . ARG A 1 230 ? -2.425 -6.193 10.205 1.00 93.50 230 ARG A O 1
ATOM 1725 N N . GLN A 1 231 ? -1.805 -4.200 9.361 1.00 93.94 231 GLN A N 1
ATOM 1726 C CA . GLN A 1 231 ? -1.398 -3.554 10.606 1.00 93.94 231 GLN A CA 1
ATOM 1727 C C . GLN A 1 231 ? -1.470 -2.026 10.462 1.00 93.94 231 GLN A C 1
ATOM 1729 O O . GLN A 1 231 ? -1.444 -1.534 9.326 1.00 93.94 231 GLN A O 1
ATOM 1734 N N . PRO A 1 232 ? -1.436 -1.283 11.582 1.00 95.62 232 PRO A N 1
ATOM 1735 C CA . PRO A 1 232 ? -1.238 0.158 11.547 1.00 95.62 232 PRO A CA 1
ATOM 1736 C C . PRO A 1 232 ? 0.065 0.553 10.861 1.00 95.62 232 PRO A C 1
ATOM 1738 O O . PRO A 1 232 ? 1.072 -0.154 10.931 1.00 95.62 232 PRO A O 1
ATOM 1741 N N . LEU A 1 233 ? 0.054 1.710 10.206 1.00 97.75 233 LEU A N 1
ATOM 1742 C CA . LEU A 1 233 ? 1.221 2.257 9.526 1.00 97.75 233 LEU A CA 1
ATOM 1743 C C . LEU A 1 233 ? 2.336 2.565 10.535 1.00 97.75 233 LEU A C 1
ATOM 1745 O O . LEU A 1 233 ? 2.190 3.460 11.360 1.00 97.75 233 LEU A O 1
ATOM 1749 N N . LEU A 1 234 ? 3.457 1.835 10.458 1.00 97.12 234 LEU A N 1
ATOM 1750 C CA . LEU A 1 234 ? 4.649 2.039 11.300 1.00 97.12 234 LEU A CA 1
ATOM 1751 C C . LEU A 1 234 ? 4.305 2.229 12.798 1.00 97.12 234 LEU A C 1
ATOM 1753 O O . LEU A 1 234 ? 4.597 3.279 13.373 1.00 97.12 234 LEU A O 1
ATOM 1757 N N . PRO A 1 235 ? 3.731 1.211 13.467 1.00 95.00 235 PRO A N 1
ATOM 1758 C CA . PRO A 1 235 ? 3.056 1.375 14.757 1.00 95.00 235 PRO A CA 1
ATOM 1759 C C . PRO A 1 235 ? 3.981 1.844 15.893 1.00 95.00 235 PRO A C 1
ATOM 1761 O O . PRO A 1 235 ? 3.520 2.444 16.858 1.00 95.00 235 PRO A O 1
ATOM 1764 N N . LEU A 1 236 ? 5.288 1.596 15.774 1.00 94.81 236 LEU A N 1
ATOM 1765 C CA . LEU A 1 236 ? 6.305 1.977 16.762 1.00 94.81 236 LEU A CA 1
ATOM 1766 C C . LEU A 1 236 ? 6.960 3.339 16.476 1.00 94.81 236 LEU A C 1
ATOM 1768 O O . LEU A 1 236 ? 7.886 3.734 17.185 1.00 94.81 236 LEU A O 1
ATOM 1772 N N . SER A 1 237 ? 6.555 4.028 15.408 1.00 96.38 237 SER A N 1
ATOM 1773 C CA . SER A 1 237 ? 7.103 5.338 15.072 1.00 96.38 237 SER A CA 1
ATOM 1774 C C . SER A 1 237 ? 6.401 6.447 15.848 1.00 96.38 237 SER A C 1
ATOM 1776 O O . SER A 1 237 ? 5.173 6.485 15.934 1.00 96.38 237 SER A O 1
ATOM 1778 N N . GLU A 1 238 ? 7.209 7.367 16.365 1.00 96.25 238 GLU A N 1
ATOM 1779 C CA . GLU A 1 238 ? 6.775 8.618 16.996 1.00 96.25 238 GLU A CA 1
ATOM 1780 C C . GLU A 1 238 ? 7.044 9.832 16.093 1.00 96.25 238 GLU A C 1
ATOM 1782 O O . GLU A 1 238 ? 6.819 10.969 16.498 1.00 96.25 238 GLU A O 1
ATOM 1787 N N . ALA A 1 239 ? 7.561 9.617 14.876 1.00 97.69 239 ALA A N 1
ATOM 1788 C CA . ALA A 1 239 ? 7.797 10.700 13.932 1.00 97.69 239 ALA A CA 1
ATOM 1789 C C . ALA A 1 239 ? 6.455 11.377 13.590 1.00 97.69 239 ALA A C 1
ATOM 1791 O O . ALA A 1 239 ? 5.522 10.674 13.192 1.00 97.69 239 ALA A O 1
ATOM 1792 N N . PRO A 1 240 ? 6.337 12.709 13.722 1.00 98.00 240 PRO A N 1
ATOM 1793 C CA . PRO A 1 240 ? 5.047 13.395 13.654 1.00 98.00 240 PRO A CA 1
ATOM 1794 C C . PRO A 1 240 ? 4.339 13.175 12.317 1.00 98.00 240 PRO A C 1
ATOM 1796 O O . PRO A 1 240 ? 3.163 12.828 12.310 1.00 98.00 240 PRO A O 1
ATOM 1799 N N . GLY A 1 241 ? 5.064 13.243 11.196 1.00 98.19 241 GLY A N 1
ATOM 1800 C CA . GLY A 1 241 ? 4.468 12.988 9.883 1.00 98.19 241 GLY A CA 1
ATOM 1801 C C . GLY A 1 241 ? 4.036 11.533 9.675 1.00 98.19 241 GLY A C 1
ATOM 1802 O O . GLY A 1 241 ? 3.153 11.254 8.876 1.00 98.19 241 GLY A O 1
ATOM 1803 N N . VAL A 1 242 ? 4.618 10.584 10.414 1.00 98.38 242 VAL A N 1
ATOM 1804 C CA . VAL A 1 242 ? 4.186 9.178 10.392 1.00 98.38 242 VAL A CA 1
ATOM 1805 C C . VAL A 1 242 ? 2.953 8.964 11.260 1.00 98.38 242 VAL A C 1
ATOM 1807 O O . VAL A 1 242 ? 2.069 8.203 10.879 1.00 98.38 242 VAL A O 1
ATOM 1810 N N . VAL A 1 243 ? 2.894 9.615 12.424 1.00 98.31 243 VAL A N 1
ATOM 1811 C CA . VAL A 1 243 ? 1.730 9.584 13.319 1.00 98.31 243 VAL A CA 1
ATOM 1812 C C . VAL A 1 243 ? 0.511 10.158 12.604 1.00 98.31 243 VAL A C 1
ATOM 1814 O O . VAL A 1 243 ? -0.498 9.464 12.517 1.00 98.31 243 VAL A O 1
ATOM 1817 N N . GLU A 1 244 ? 0.646 11.349 12.019 1.00 98.19 244 GLU A N 1
ATOM 1818 C CA . GLU A 1 244 ? -0.419 12.016 11.265 1.00 98.19 244 GLU A CA 1
ATOM 1819 C C . GLU A 1 244 ? -0.936 11.134 10.121 1.00 98.19 244 GLU A C 1
ATOM 1821 O O . GLU A 1 244 ? -2.137 10.908 9.991 1.00 98.19 244 GLU A O 1
ATOM 1826 N N . GLU A 1 245 ? -0.032 10.554 9.330 1.00 98.25 245 GLU A N 1
ATOM 1827 C CA . GLU A 1 245 ? -0.412 9.681 8.216 1.00 98.25 245 GLU A CA 1
ATOM 1828 C C . GLU A 1 245 ? -1.036 8.363 8.672 1.00 98.25 245 GLU A C 1
ATOM 1830 O O . GLU A 1 245 ? -1.941 7.857 8.014 1.00 98.25 245 GLU A O 1
ATOM 1835 N N . ARG A 1 246 ? -0.584 7.793 9.793 1.00 98.00 246 ARG A N 1
ATOM 1836 C CA . ARG A 1 246 ? -1.181 6.582 10.367 1.00 98.00 246 ARG A CA 1
ATOM 1837 C C . ARG A 1 246 ? -2.618 6.841 10.804 1.00 98.00 246 ARG A C 1
ATOM 1839 O O . ARG A 1 246 ? -3.493 6.061 10.442 1.00 98.00 246 ARG A O 1
ATOM 1846 N N . GLU A 1 247 ? -2.841 7.903 11.572 1.00 97.62 247 GLU A N 1
ATOM 1847 C CA . GLU A 1 247 ? -4.165 8.267 12.085 1.00 97.62 247 GLU A CA 1
ATOM 1848 C C . GLU A 1 247 ? -5.111 8.637 10.939 1.00 97.62 247 GLU A C 1
ATOM 1850 O O . GLU A 1 247 ? -6.231 8.132 10.872 1.00 97.62 247 GLU A O 1
ATOM 1855 N N . GLY A 1 248 ? -4.632 9.439 9.982 1.00 98.19 248 GLY A N 1
ATOM 1856 C CA . GLY A 1 248 ? -5.399 9.814 8.798 1.00 98.19 248 GLY A CA 1
ATOM 1857 C C . GLY A 1 248 ? -5.789 8.610 7.940 1.00 98.19 248 GLY A C 1
ATOM 1858 O O . GLY A 1 248 ? -6.958 8.455 7.595 1.00 98.19 248 GLY A O 1
ATOM 1859 N N . LEU A 1 249 ? -4.841 7.717 7.633 1.00 98.06 249 LEU A N 1
ATOM 1860 C CA . LEU A 1 249 ? -5.103 6.529 6.814 1.00 98.06 249 LEU A CA 1
ATOM 1861 C C . LEU A 1 249 ? -6.079 5.555 7.492 1.00 98.06 249 LEU A C 1
ATOM 1863 O O . LEU A 1 249 ? -6.938 4.983 6.818 1.00 98.06 249 LEU A O 1
ATOM 1867 N N . GLU A 1 250 ? -5.942 5.350 8.807 1.00 97.50 250 GLU A N 1
ATOM 1868 C CA . GLU A 1 250 ? -6.854 4.496 9.574 1.00 97.50 250 GLU A CA 1
ATOM 1869 C C . GLU A 1 250 ? -8.270 5.080 9.588 1.00 97.50 250 GLU A C 1
ATOM 1871 O O . GLU A 1 250 ? -9.225 4.357 9.298 1.00 97.50 250 GLU A O 1
ATOM 1876 N N . GLU A 1 251 ? -8.413 6.386 9.825 1.00 97.88 251 GLU A N 1
ATOM 1877 C CA . GLU A 1 251 ? -9.714 7.058 9.825 1.00 97.88 251 GLU A CA 1
ATOM 1878 C C . GLU A 1 251 ? -10.368 7.060 8.433 1.00 97.88 251 GLU A C 1
ATOM 1880 O O . GLU A 1 251 ? -11.554 6.747 8.308 1.00 97.88 251 GLU A O 1
ATOM 1885 N N . GLU A 1 252 ? -9.606 7.333 7.366 1.00 98.12 252 GLU A N 1
ATOM 1886 C CA . GLU A 1 252 ? -10.076 7.237 5.976 1.00 98.12 252 GLU A CA 1
ATOM 1887 C C . GLU A 1 252 ? -10.647 5.838 5.676 1.00 98.12 252 GLU A C 1
ATOM 1889 O O . GLU A 1 252 ? -11.743 5.703 5.116 1.00 98.12 252 GLU A O 1
ATOM 1894 N N . LEU A 1 253 ? -9.923 4.785 6.073 1.00 98.06 253 LEU A N 1
ATOM 1895 C CA . LEU A 1 253 ? -10.349 3.398 5.894 1.00 98.06 253 LEU A CA 1
ATOM 1896 C C . LEU A 1 253 ? -11.596 3.081 6.726 1.00 98.06 253 LEU A C 1
ATOM 1898 O O . LEU A 1 253 ? -12.541 2.480 6.208 1.00 98.06 253 LEU A O 1
ATOM 1902 N N . ARG A 1 254 ? -11.612 3.503 7.993 1.00 97.75 254 ARG A N 1
ATOM 1903 C CA . ARG A 1 254 ? -12.719 3.291 8.929 1.00 97.75 254 ARG A CA 1
ATOM 1904 C C . ARG A 1 254 ? -14.013 3.894 8.398 1.00 97.75 254 ARG A C 1
ATOM 1906 O O . ARG A 1 254 ? -15.006 3.177 8.264 1.00 97.75 254 ARG A O 1
ATOM 1913 N N . GLN A 1 255 ? -13.986 5.160 7.985 1.00 97.94 255 GLN A N 1
ATOM 1914 C CA . GLN A 1 255 ? -15.150 5.834 7.406 1.00 97.94 255 GLN A CA 1
ATOM 1915 C C . GLN A 1 255 ? -15.630 5.158 6.118 1.00 97.94 255 GLN A C 1
ATOM 1917 O O . GLN A 1 255 ? -16.828 4.919 5.947 1.00 97.94 255 GLN A O 1
ATOM 1922 N N . ALA A 1 256 ? -14.715 4.785 5.220 1.00 97.81 256 ALA A N 1
ATOM 1923 C CA . ALA A 1 256 ? -15.083 4.105 3.982 1.00 97.81 256 ALA A CA 1
ATOM 1924 C C . ALA A 1 256 ? -15.755 2.744 4.233 1.00 97.81 256 ALA A C 1
ATOM 1926 O O . ALA A 1 256 ? -16.731 2.399 3.558 1.00 97.81 256 ALA A O 1
ATOM 1927 N N . VAL A 1 257 ? -15.272 1.981 5.217 1.00 97.75 257 VAL A N 1
ATOM 1928 C CA . VAL A 1 257 ? -15.865 0.697 5.610 1.00 97.75 257 VAL A CA 1
ATOM 1929 C C . VAL A 1 257 ? -17.252 0.888 6.218 1.00 97.75 257 VAL A C 1
ATOM 1931 O O . VAL A 1 257 ? -18.195 0.236 5.760 1.00 97.75 257 VAL A O 1
ATOM 1934 N N . LEU A 1 258 ? -17.410 1.815 7.166 1.00 97.69 258 LEU A N 1
ATOM 1935 C CA . LEU A 1 258 ? -18.703 2.128 7.787 1.00 97.69 258 LEU A CA 1
ATOM 1936 C C . LEU A 1 258 ? -19.752 2.550 6.745 1.00 97.69 258 LEU A C 1
ATOM 1938 O O . LEU A 1 258 ? -20.885 2.061 6.762 1.00 97.69 258 LEU A O 1
ATOM 1942 N N . LEU A 1 259 ? -19.363 3.394 5.784 1.00 96.88 259 LEU A N 1
ATOM 1943 C CA . LEU A 1 259 ? -20.236 3.843 4.696 1.00 96.88 259 LEU A CA 1
ATOM 1944 C C . LEU A 1 259 ? -20.606 2.719 3.720 1.00 96.88 259 LEU A C 1
ATOM 1946 O O . LEU A 1 259 ? -21.727 2.699 3.212 1.00 96.88 259 LEU A O 1
ATOM 1950 N N . SER A 1 260 ? -19.693 1.778 3.460 1.00 95.88 260 SER A N 1
ATOM 1951 C CA . SER A 1 260 ? -19.927 0.685 2.506 1.00 95.88 260 SER A CA 1
ATOM 1952 C C . SER A 1 260 ? -21.019 -0.291 2.945 1.00 95.88 260 SER A C 1
ATOM 1954 O O . SER A 1 260 ? -21.663 -0.906 2.095 1.00 95.88 260 SER A O 1
ATOM 1956 N N . ARG A 1 261 ? -21.212 -0.449 4.265 1.00 93.69 261 ARG A N 1
ATOM 1957 C CA . ARG A 1 261 ? -22.057 -1.490 4.878 1.00 93.69 261 ARG A CA 1
ATOM 1958 C C . ARG A 1 261 ? -21.768 -2.904 4.357 1.00 93.69 261 ARG A C 1
ATOM 1960 O O . ARG A 1 261 ? -22.647 -3.763 4.371 1.00 93.69 261 ARG A O 1
ATOM 1967 N N . ASP A 1 262 ? -20.546 -3.159 3.898 1.00 96.50 262 ASP A N 1
ATOM 1968 C CA . ASP A 1 262 ? -20.120 -4.488 3.482 1.00 96.50 262 ASP A CA 1
ATOM 1969 C C . ASP A 1 262 ? -19.773 -5.327 4.718 1.00 96.50 262 ASP A C 1
ATOM 1971 O O . ASP A 1 262 ? -18.862 -4.990 5.472 1.00 96.50 262 ASP A O 1
ATOM 1975 N N . ALA A 1 263 ? -20.515 -6.417 4.937 1.00 95.56 263 ALA A N 1
ATOM 1976 C CA . ALA A 1 263 ? -20.374 -7.248 6.133 1.00 95.56 263 ALA A CA 1
ATOM 1977 C C . ALA A 1 263 ? -18.965 -7.840 6.293 1.00 95.56 263 ALA A C 1
ATOM 1979 O O . ALA A 1 263 ? -18.465 -7.934 7.412 1.00 95.56 263 ALA A O 1
ATOM 1980 N N . ASP A 1 264 ? -18.317 -8.228 5.190 1.00 95.50 264 ASP A N 1
ATOM 1981 C CA . ASP A 1 264 ? -16.989 -8.835 5.253 1.00 95.50 264 ASP A CA 1
ATOM 1982 C C . ASP A 1 264 ? -15.940 -7.773 5.578 1.00 95.50 264 ASP A C 1
ATOM 1984 O O . ASP A 1 264 ? -15.142 -7.980 6.486 1.00 95.50 264 ASP A O 1
ATOM 1988 N N . ALA A 1 265 ? -15.994 -6.613 4.916 1.00 96.56 265 ALA A N 1
ATOM 1989 C CA . ALA A 1 265 ? -15.100 -5.495 5.205 1.00 96.56 265 ALA A CA 1
ATOM 1990 C C . ALA A 1 265 ? -15.246 -4.990 6.652 1.00 96.56 265 ALA A C 1
ATOM 1992 O O . ALA A 1 265 ? -14.242 -4.722 7.307 1.00 96.56 265 ALA A O 1
ATOM 1993 N N . LEU A 1 266 ? -16.482 -4.903 7.159 1.00 97.62 266 LEU A N 1
ATOM 1994 C CA . LEU A 1 266 ? -16.776 -4.508 8.538 1.00 97.62 266 LEU A CA 1
ATOM 1995 C C . LEU A 1 266 ? -16.177 -5.482 9.551 1.00 97.62 266 LEU A C 1
ATOM 1997 O O . LEU A 1 266 ? -15.463 -5.053 10.451 1.00 97.62 266 LEU A O 1
ATOM 2001 N N . CYS A 1 267 ? -16.427 -6.785 9.396 1.00 96.25 267 CYS A N 1
ATOM 2002 C CA . CYS A 1 267 ? -15.857 -7.785 10.297 1.00 96.25 267 CYS A CA 1
ATOM 2003 C C . CYS A 1 267 ? -14.326 -7.795 10.239 1.00 96.25 267 CYS A C 1
ATOM 2005 O O . CYS A 1 267 ? -13.676 -7.786 11.280 1.00 96.25 267 CYS A O 1
ATOM 2007 N N . GLU A 1 268 ? -13.748 -7.790 9.036 1.00 95.88 268 GLU A N 1
ATOM 2008 C CA . GLU A 1 268 ? -12.297 -7.885 8.861 1.00 95.88 268 GLU A CA 1
ATOM 2009 C C . GLU A 1 268 ? -11.577 -6.623 9.361 1.00 95.88 268 GLU A C 1
ATOM 2011 O O . GLU A 1 268 ? -10.438 -6.714 9.814 1.00 95.88 268 GLU A O 1
ATOM 2016 N N . LEU A 1 269 ? -12.196 -5.438 9.280 1.00 96.56 269 LEU A N 1
ATOM 2017 C CA . LEU A 1 269 ? -11.631 -4.223 9.870 1.00 96.56 269 LEU A CA 1
ATOM 2018 C C . LEU A 1 269 ? -11.812 -4.198 11.394 1.00 96.56 269 LEU A C 1
ATOM 2020 O O . LEU A 1 269 ? -10.846 -3.918 12.099 1.00 96.56 269 LEU A O 1
ATOM 2024 N N . ALA A 1 270 ? -12.996 -4.541 11.912 1.00 95.88 270 ALA A N 1
ATOM 2025 C CA . ALA A 1 270 ? -13.258 -4.563 13.354 1.00 95.88 270 ALA A CA 1
ATOM 2026 C C . ALA A 1 270 ? -12.306 -5.519 14.098 1.00 95.88 270 ALA A C 1
ATOM 2028 O O . ALA A 1 270 ? -11.805 -5.206 15.178 1.00 95.88 270 ALA A O 1
ATOM 2029 N N . GLU A 1 271 ? -11.978 -6.665 13.492 1.00 94.19 271 GLU A N 1
ATOM 2030 C CA . GLU A 1 271 ? -10.972 -7.590 14.024 1.00 94.19 271 GLU A CA 1
ATOM 2031 C C . GLU A 1 271 ? -9.565 -6.980 14.088 1.00 94.19 271 GLU A C 1
ATOM 2033 O O . GLU A 1 271 ? -8.829 -7.255 15.036 1.00 94.19 271 GLU A O 1
ATOM 2038 N N . ARG A 1 272 ? -9.192 -6.149 13.108 1.00 92.88 272 ARG A N 1
ATOM 2039 C CA . ARG A 1 272 ? -7.874 -5.499 13.044 1.00 92.88 272 ARG A CA 1
ATOM 2040 C C . ARG A 1 272 ? -7.733 -4.337 14.014 1.00 92.88 272 ARG A C 1
ATOM 2042 O O . ARG A 1 272 ? -6.680 -4.207 14.627 1.00 92.88 272 ARG A O 1
ATOM 2049 N N . LEU A 1 273 ? -8.771 -3.510 14.135 1.00 92.19 273 LEU A N 1
ATOM 2050 C CA . LEU A 1 273 ? -8.794 -2.383 15.072 1.00 92.19 273 LEU A CA 1
ATOM 2051 C C . LEU A 1 273 ? -8.977 -2.858 16.521 1.00 92.19 273 LEU A C 1
ATOM 2053 O O . LEU A 1 273 ? -8.551 -2.199 17.466 1.00 92.19 273 LEU A O 1
ATOM 2057 N N . GLY A 1 274 ? -9.570 -4.038 16.713 1.00 89.56 274 GLY A N 1
ATOM 2058 C CA . GLY A 1 274 ? -9.689 -4.693 18.008 1.00 89.56 274 GLY A CA 1
ATOM 2059 C C . GLY A 1 274 ? -10.820 -4.119 18.855 1.00 89.56 274 GLY A C 1
ATOM 2060 O O . GLY A 1 274 ? -11.877 -4.743 18.956 1.00 89.56 274 GLY A O 1
ATOM 2061 N N . ASP A 1 275 ? -10.594 -2.966 19.480 1.00 89.44 275 ASP A N 1
ATOM 2062 C CA . ASP A 1 275 ? -11.502 -2.356 20.464 1.00 89.44 275 ASP A CA 1
ATOM 2063 C C . ASP A 1 275 ? -12.244 -1.118 19.918 1.00 89.44 275 ASP A C 1
ATOM 2065 O O . ASP A 1 275 ? -12.688 -0.256 20.671 1.00 89.44 275 ASP A O 1
ATOM 2069 N N . ASP A 1 276 ? -12.435 -1.055 18.600 1.00 93.62 276 ASP A N 1
ATOM 2070 C CA . ASP A 1 276 ? -13.252 -0.030 17.951 1.00 93.62 276 ASP A CA 1
ATOM 2071 C C . ASP A 1 276 ? -14.747 -0.395 18.034 1.00 93.62 276 ASP A C 1
ATOM 2073 O O . ASP A 1 276 ? -15.238 -1.293 17.346 1.00 93.62 276 ASP A O 1
ATOM 2077 N N . LEU A 1 277 ? -15.477 0.272 18.934 1.00 94.50 277 LEU A N 1
ATOM 2078 C CA . LEU A 1 277 ? -16.891 -0.018 19.197 1.00 94.50 277 LEU A CA 1
ATOM 2079 C C . LEU A 1 277 ? -17.772 0.198 17.957 1.00 94.50 277 LEU A C 1
ATOM 2081 O O . LEU A 1 277 ? -18.613 -0.648 17.658 1.00 94.50 277 LEU A O 1
ATOM 2085 N N . GLU A 1 278 ? -17.558 1.289 17.224 1.00 96.00 278 GLU A N 1
ATOM 2086 C CA . GLU A 1 278 ? -18.415 1.693 16.105 1.00 96.00 278 GLU A CA 1
ATOM 2087 C C . GLU A 1 278 ? -18.379 0.670 14.956 1.00 96.00 278 GLU A C 1
ATOM 2089 O O . GLU A 1 278 ? -19.418 0.303 14.401 1.00 96.00 278 GLU A O 1
ATOM 2094 N N . THR A 1 279 ? -17.203 0.129 14.628 1.00 96.38 279 THR A N 1
ATOM 2095 C CA . THR A 1 279 ? -17.065 -0.927 13.613 1.00 96.38 279 THR A CA 1
ATOM 2096 C C . THR A 1 279 ? -17.707 -2.241 14.054 1.00 96.38 279 THR A C 1
ATOM 2098 O O . THR A 1 279 ? -18.352 -2.903 13.234 1.00 96.38 279 THR A O 1
ATOM 2101 N N . TRP A 1 280 ? -17.617 -2.609 15.338 1.00 97.25 280 TRP A N 1
ATOM 2102 C CA . TRP A 1 280 ? -18.308 -3.788 15.871 1.00 97.25 280 TRP A CA 1
ATOM 2103 C C . TRP A 1 280 ? -19.834 -3.634 15.874 1.00 97.25 280 TRP A C 1
ATOM 2105 O O . TRP A 1 280 ? -20.544 -4.589 15.540 1.00 97.25 280 TRP A O 1
ATOM 2115 N N . GLU A 1 281 ? -20.348 -2.452 16.212 1.00 97.50 281 GLU A N 1
ATOM 2116 C CA . GLU A 1 281 ? -21.778 -2.132 16.146 1.00 97.50 281 GLU A CA 1
ATOM 2117 C C . GLU A 1 281 ? -22.293 -2.187 14.707 1.00 97.50 281 GLU A C 1
ATOM 2119 O O . GLU A 1 281 ? -23.295 -2.854 14.426 1.00 97.50 281 GLU A O 1
ATOM 2124 N N . ALA A 1 282 ? -21.576 -1.556 13.775 1.00 97.38 282 ALA A N 1
ATOM 2125 C CA . ALA A 1 282 ? -21.916 -1.574 12.359 1.00 97.38 282 ALA A CA 1
ATOM 2126 C C . ALA A 1 282 ? -21.887 -3.000 11.781 1.00 97.38 282 ALA A C 1
ATOM 2128 O O . ALA A 1 282 ? -22.810 -3.385 11.057 1.00 97.38 282 ALA A O 1
ATOM 2129 N N . ALA A 1 283 ? -20.899 -3.823 12.152 1.00 97.12 283 ALA A N 1
ATOM 2130 C CA . ALA A 1 283 ? -20.869 -5.238 11.787 1.00 97.12 283 ALA A CA 1
ATOM 2131 C C . ALA A 1 283 ? -22.109 -5.979 12.322 1.00 97.12 283 ALA A C 1
ATOM 2133 O O . ALA A 1 283 ? -22.816 -6.641 11.561 1.00 97.12 283 ALA A O 1
ATOM 2134 N N . ALA A 1 284 ? -22.432 -5.831 13.611 1.00 97.00 284 ALA A N 1
ATOM 2135 C CA . ALA A 1 284 ? -23.593 -6.481 14.224 1.00 97.00 284 ALA A CA 1
ATOM 2136 C C . ALA A 1 284 ? -24.935 -6.048 13.605 1.00 97.00 284 ALA A C 1
ATOM 2138 O O . ALA A 1 284 ? -25.881 -6.838 13.596 1.00 97.00 284 ALA A O 1
ATOM 2139 N N . ALA A 1 285 ? -25.024 -4.816 13.095 1.00 97.25 285 ALA A N 1
ATOM 2140 C CA . ALA A 1 285 ? -26.221 -4.281 12.454 1.00 97.25 285 ALA A CA 1
ATOM 2141 C C . ALA A 1 285 ? -26.463 -4.840 11.039 1.00 97.25 285 ALA A C 1
ATOM 2143 O O . ALA A 1 285 ? -27.615 -4.942 10.616 1.00 97.25 285 ALA A O 1
ATOM 2144 N N . VAL A 1 286 ? -25.401 -5.192 10.306 1.00 97.25 286 VAL A N 1
ATOM 2145 C CA . VAL A 1 286 ? -25.493 -5.697 8.921 1.00 97.25 286 VAL A CA 1
ATOM 2146 C C . VAL A 1 286 ? -25.596 -7.227 8.866 1.00 97.25 286 VAL A C 1
ATOM 2148 O O . VAL A 1 286 ? -26.215 -7.773 7.950 1.00 97.25 286 VAL A O 1
ATOM 2151 N N . LEU A 1 287 ? -25.010 -7.937 9.834 1.00 96.69 287 LEU A N 1
ATOM 2152 C CA . LEU A 1 287 ? -24.995 -9.401 9.857 1.00 96.69 287 LEU A CA 1
ATOM 2153 C C . LEU A 1 287 ? -26.397 -9.996 10.072 1.00 96.69 287 LEU A C 1
ATOM 2155 O O . LEU A 1 287 ? -27.138 -9.620 10.982 1.00 96.69 287 LEU A O 1
ATOM 2159 N N . GLY A 1 288 ? -26.747 -10.986 9.246 1.00 94.50 288 GLY A N 1
ATOM 2160 C CA . GLY A 1 288 ? -28.015 -11.705 9.361 1.00 94.50 288 GLY A CA 1
ATOM 2161 C C . GLY A 1 288 ? -28.077 -12.617 10.600 1.00 94.50 288 GLY A C 1
ATOM 2162 O O . GLY A 1 288 ? -27.037 -13.040 11.105 1.00 94.50 288 GLY A O 1
ATOM 2163 N N . PRO A 1 289 ? -29.280 -13.011 11.068 1.00 92.56 289 PRO A N 1
ATOM 2164 C CA . PRO A 1 289 ? -29.444 -13.839 12.273 1.00 92.56 289 PRO A CA 1
ATOM 2165 C C . PRO A 1 289 ? -28.733 -15.200 12.231 1.00 92.56 289 PRO A C 1
ATOM 2167 O O . PRO A 1 289 ? -28.426 -15.763 13.278 1.00 92.56 289 PRO A O 1
ATOM 2170 N N . SER A 1 290 ? -28.503 -15.732 11.030 1.00 94.25 290 SER A N 1
ATOM 2171 C CA . SER A 1 290 ? -27.857 -17.028 10.795 1.00 94.25 290 SER A CA 1
ATOM 2172 C C . SER A 1 290 ? -26.333 -16.935 10.653 1.00 94.25 290 SER A C 1
ATOM 2174 O O . SER A 1 290 ? -25.684 -17.974 10.549 1.00 94.25 290 SER A O 1
ATOM 2176 N N . ASP A 1 291 ? -25.759 -15.728 10.591 1.00 95.75 291 ASP A N 1
ATOM 2177 C CA . ASP A 1 291 ? -24.315 -15.553 10.424 1.00 95.75 291 ASP A CA 1
ATOM 2178 C C . ASP A 1 291 ? -23.600 -15.801 11.767 1.00 95.75 291 ASP A C 1
ATOM 2180 O O . ASP A 1 291 ? -23.879 -15.107 12.751 1.00 95.75 291 ASP A O 1
ATOM 2184 N N . PRO A 1 292 ? -22.664 -16.766 11.850 1.00 94.12 292 PRO A N 1
ATOM 2185 C CA . PRO A 1 292 ? -21.975 -17.086 13.099 1.00 94.12 292 PRO A CA 1
ATOM 2186 C C . PRO A 1 292 ? -21.159 -15.910 13.662 1.00 94.12 292 PRO A C 1
ATOM 2188 O O . PRO A 1 292 ? -20.965 -15.830 14.878 1.00 94.12 292 PRO A O 1
ATOM 2191 N N . ARG A 1 293 ? -20.719 -14.967 12.816 1.00 96.06 293 ARG A N 1
ATOM 2192 C CA . ARG A 1 293 ? -19.960 -13.779 13.243 1.00 96.06 293 ARG A CA 1
ATOM 2193 C C . ARG A 1 293 ? -20.802 -12.827 14.088 1.00 96.06 293 ARG A C 1
ATOM 2195 O O . ARG A 1 293 ? -20.248 -12.091 14.901 1.00 96.06 293 ARG A O 1
ATOM 2202 N N . LEU A 1 294 ? -22.134 -12.878 13.975 1.00 97.06 294 LEU A N 1
ATOM 2203 C CA . LEU A 1 294 ? -23.040 -12.016 14.740 1.00 97.06 294 LEU A CA 1
ATOM 2204 C C . LEU A 1 294 ? -22.889 -12.222 16.253 1.00 97.06 294 LEU A C 1
ATOM 2206 O O . LEU A 1 294 ? -22.933 -11.259 17.020 1.00 97.06 294 LEU A O 1
ATOM 2210 N N . ALA A 1 295 ? -22.691 -13.469 16.693 1.00 96.00 295 ALA A N 1
ATOM 2211 C CA . ALA A 1 295 ? -22.479 -13.777 18.105 1.00 96.00 295 ALA A CA 1
ATOM 2212 C C . ALA A 1 295 ? -21.186 -13.134 18.635 1.00 96.00 295 ALA A C 1
ATOM 2214 O O . ALA A 1 295 ? -21.181 -12.578 19.734 1.00 96.00 295 ALA A O 1
ATOM 2215 N N . VAL A 1 296 ? -20.117 -13.161 17.830 1.00 94.81 296 VAL A N 1
ATOM 2216 C CA . VAL A 1 296 ? -18.828 -12.535 18.158 1.00 94.81 296 VAL A CA 1
ATOM 2217 C C . VAL A 1 296 ? -18.969 -11.016 18.209 1.00 94.81 296 VAL A C 1
ATOM 2219 O O . VAL A 1 296 ? -18.584 -10.413 19.210 1.00 94.81 296 VAL A O 1
ATOM 2222 N N . ALA A 1 297 ? -19.583 -10.410 17.190 1.00 96.06 297 ALA A N 1
ATOM 2223 C CA . ALA A 1 297 ? -19.773 -8.964 17.121 1.00 96.06 297 ALA A CA 1
ATOM 2224 C C . ALA A 1 297 ? -20.569 -8.439 18.326 1.00 96.06 297 ALA A C 1
ATOM 2226 O O . ALA A 1 297 ? -20.110 -7.546 19.031 1.00 96.06 297 ALA A O 1
ATOM 2227 N N . ARG A 1 298 ? -21.704 -9.067 18.665 1.00 96.50 298 ARG A N 1
ATOM 2228 C CA . ARG A 1 298 ? -22.509 -8.682 19.840 1.00 96.50 298 ARG A CA 1
ATOM 2229 C C . ARG A 1 298 ? -21.764 -8.844 21.163 1.00 96.50 298 ARG A C 1
ATOM 2231 O O . ARG A 1 298 ? -21.929 -8.021 22.061 1.00 96.50 298 ARG A O 1
ATOM 2238 N N . ALA A 1 299 ? -20.962 -9.900 21.303 1.00 95.00 299 ALA A N 1
ATOM 2239 C CA . ALA A 1 299 ? -20.146 -10.094 22.497 1.00 95.00 299 ALA A CA 1
ATOM 2240 C C . ALA A 1 299 ? -19.080 -8.993 22.640 1.00 95.00 299 ALA A C 1
ATOM 2242 O O . ALA A 1 299 ? -18.852 -8.510 23.750 1.00 95.00 299 ALA A O 1
ATOM 2243 N N . ARG A 1 300 ? -18.463 -8.573 21.525 1.00 96.00 300 ARG A N 1
ATOM 2244 C CA . ARG A 1 300 ? -17.493 -7.470 21.487 1.00 96.00 300 ARG A CA 1
ATOM 2245 C C . ARG A 1 300 ? -18.143 -6.132 21.826 1.00 96.00 300 ARG A C 1
ATOM 2247 O O . ARG A 1 300 ? -17.640 -5.479 22.735 1.00 96.00 300 ARG A O 1
ATOM 2254 N N . VAL A 1 301 ? -19.277 -5.799 21.202 1.00 97.00 301 VAL A N 1
ATOM 2255 C CA . VAL A 1 301 ? -20.069 -4.591 21.509 1.00 97.00 301 VAL A CA 1
ATOM 2256 C C . VAL A 1 301 ? -20.375 -4.517 23.004 1.00 97.00 301 VAL A C 1
ATOM 2258 O O . VAL A 1 301 ? -19.923 -3.594 23.670 1.00 97.00 301 VAL A O 1
ATOM 2261 N N . LYS A 1 302 ? -21.010 -5.552 23.573 1.00 95.81 302 LYS A N 1
ATOM 2262 C CA . LYS A 1 302 ? -21.395 -5.564 24.995 1.00 95.81 302 LYS A CA 1
ATOM 2263 C C . LYS A 1 302 ? -20.208 -5.355 25.941 1.00 95.81 302 LYS A C 1
ATOM 2265 O O . LYS A 1 302 ? -20.331 -4.693 26.969 1.00 95.81 302 LYS A O 1
ATOM 2270 N N . ARG A 1 303 ? -19.062 -5.971 25.636 1.00 95.19 303 ARG A N 1
ATOM 2271 C CA . ARG A 1 303 ? -17.842 -5.824 26.438 1.00 95.19 303 ARG A CA 1
ATOM 2272 C C . ARG A 1 303 ? -17.284 -4.401 26.339 1.00 95.19 303 ARG A C 1
ATOM 2274 O O . ARG A 1 303 ? -16.874 -3.855 27.357 1.00 95.19 303 ARG A O 1
ATOM 2281 N N . LEU A 1 304 ? -17.246 -3.828 25.135 1.00 93.94 304 LEU A N 1
ATOM 2282 C CA . LEU A 1 304 ? -16.742 -2.474 24.905 1.00 93.94 304 LEU A CA 1
ATOM 2283 C C . LEU A 1 304 ? -17.650 -1.432 25.566 1.00 93.94 304 LEU A C 1
ATOM 2285 O O . LEU A 1 304 ? -17.146 -0.620 26.333 1.00 93.94 304 LEU A O 1
ATOM 2289 N N . GLU A 1 305 ? -18.972 -1.517 25.391 1.00 94.06 305 GLU A N 1
ATOM 2290 C CA . GLU A 1 305 ? -19.949 -0.647 26.068 1.00 94.06 305 GLU A CA 1
ATOM 2291 C C . GLU A 1 305 ? -19.748 -0.620 27.593 1.00 94.06 305 GLU A C 1
ATOM 2293 O O . GLU A 1 305 ? -19.744 0.451 28.202 1.00 94.06 305 GLU A O 1
ATOM 2298 N N . ALA A 1 306 ? -19.528 -1.786 28.214 1.00 91.25 306 ALA A N 1
ATOM 2299 C CA . ALA A 1 306 ? -19.248 -1.876 29.647 1.00 91.25 306 ALA A CA 1
ATOM 2300 C C . ALA A 1 306 ? -17.939 -1.162 30.028 1.00 91.25 306 ALA A C 1
ATOM 2302 O O . ALA A 1 306 ? -17.916 -0.397 30.990 1.00 91.25 306 ALA A O 1
ATOM 2303 N N . SER A 1 307 ? -16.873 -1.350 29.243 1.00 88.44 307 SER A N 1
ATOM 2304 C CA . SER A 1 307 ? -15.583 -0.686 29.467 1.00 88.44 307 SER A CA 1
ATOM 2305 C C . SER A 1 307 ? -15.678 0.840 29.345 1.00 88.44 307 SER A C 1
ATOM 2307 O O . SER A 1 307 ? -15.070 1.557 30.141 1.00 88.44 307 SER A O 1
ATOM 2309 N N . TYR A 1 308 ? -16.440 1.352 28.372 1.00 83.12 308 TYR A N 1
ATOM 2310 C CA . TYR A 1 308 ? -16.662 2.793 28.206 1.00 83.12 308 TYR A CA 1
ATOM 2311 C C . TYR A 1 308 ? -17.493 3.378 29.354 1.00 83.12 308 TYR A C 1
ATOM 2313 O O . TYR A 1 308 ? -17.173 4.459 29.852 1.00 83.12 308 TYR A O 1
ATOM 2321 N N . ALA A 1 309 ? -18.527 2.663 29.808 1.00 81.94 309 ALA A N 1
ATOM 2322 C CA . ALA A 1 309 ? -19.347 3.089 30.939 1.00 81.94 309 ALA A CA 1
ATOM 2323 C C . ALA A 1 309 ? -18.532 3.165 32.242 1.00 81.94 309 ALA A C 1
ATOM 2325 O O . ALA A 1 309 ? -18.626 4.160 32.958 1.00 81.94 309 ALA A O 1
ATOM 2326 N N . GLU A 1 310 ? -17.690 2.163 32.519 1.00 77.38 310 GLU A N 1
ATOM 2327 C CA . GLU A 1 310 ? -16.818 2.133 33.701 1.00 77.38 310 GLU A CA 1
ATOM 2328 C C . GLU A 1 310 ? -15.785 3.271 33.686 1.00 77.38 310 GLU A C 1
ATOM 2330 O O . GLU A 1 310 ? -15.624 3.966 34.695 1.00 77.38 310 GLU A O 1
ATOM 2335 N N . GLY A 1 311 ? -15.148 3.523 32.535 1.00 70.69 311 GLY A N 1
ATOM 2336 C CA . GLY A 1 311 ? -14.204 4.630 32.353 1.00 70.69 311 GLY A CA 1
ATOM 2337 C C . GLY A 1 311 ? -14.841 6.011 32.540 1.00 70.69 311 GLY A C 1
ATOM 2338 O O . GLY A 1 311 ? -14.224 6.893 33.138 1.00 70.69 311 GLY A O 1
ATOM 2339 N N . ALA A 1 312 ? -16.095 6.188 32.112 1.00 64.31 312 ALA A N 1
ATOM 2340 C CA . ALA A 1 312 ? -16.843 7.426 32.324 1.00 64.31 312 ALA A CA 1
ATOM 2341 C C . ALA A 1 312 ? -17.170 7.668 33.808 1.00 64.31 312 ALA A C 1
ATOM 2343 O O . ALA A 1 312 ? -17.083 8.801 34.270 1.00 64.31 312 ALA A O 1
ATOM 2344 N N . THR A 1 313 ? -17.491 6.624 34.580 1.00 60.12 313 THR A N 1
ATOM 2345 C CA . THR A 1 313 ? -17.696 6.741 36.038 1.00 60.12 313 THR A CA 1
ATOM 2346 C C . THR A 1 313 ? -16.414 6.972 36.834 1.00 60.12 313 THR A C 1
ATOM 2348 O O . THR A 1 313 ? -16.487 7.565 37.902 1.00 60.12 313 THR A O 1
ATOM 2351 N N . ALA A 1 314 ? -15.254 6.513 36.355 1.00 54.75 314 ALA A N 1
ATOM 2352 C CA . ALA A 1 314 ? -13.972 6.702 37.042 1.00 54.75 314 ALA A CA 1
ATOM 2353 C C . ALA A 1 314 ? -13.352 8.098 36.822 1.00 54.75 314 ALA A C 1
ATOM 2355 O O . ALA A 1 314 ? -12.454 8.491 37.565 1.00 54.75 314 ALA A O 1
ATOM 2356 N N . ALA A 1 315 ? -13.807 8.831 35.801 1.00 51.12 315 ALA A N 1
ATOM 2357 C CA . ALA A 1 315 ? -13.350 10.182 35.472 1.00 51.12 315 ALA A CA 1
ATOM 2358 C C . ALA A 1 315 ? -14.170 11.307 36.146 1.00 51.12 315 ALA A C 1
ATOM 2360 O O . ALA A 1 315 ? -13.870 12.483 35.930 1.00 51.12 315 ALA A O 1
ATOM 2361 N N . VAL A 1 316 ? -15.194 10.952 36.934 1.00 45.75 316 VAL A N 1
ATOM 2362 C CA . VAL A 1 316 ? -16.071 11.858 37.705 1.00 45.75 316 VAL A CA 1
ATOM 2363 C C . VAL A 1 316 ? -15.708 11.795 39.183 1.00 45.75 316 VAL A C 1
ATOM 2365 O O . VAL A 1 316 ? -15.669 12.875 39.814 1.00 45.75 316 VAL A O 1
#